Protein AF-A0A8S1IPU3-F1 (afdb_monomer_lite)

Secondary structure (DSSP, 8-state):
--------SHHHHHHHHHHHHHHHHTSHHHHHHHHTSTTHHHHHHHHHHH-TTTHHHHHHHHHTHHHHTT-S---HHHHHHHHHHHHSS--HHHHHHHHHHHHHHHHH-HHHHHHHHHTTHHHHHHHHHHHHTT-GGGGHHHHHHHHHHHHHHHTT-GGGTHHHHHHHHHHHHHHHHHT-HHHHHHHHHHHHHHHHT--HHHHHHHHTSSHHHHHHHHHHHS-HHHHHHHHHHHHHHHHTT----HHHHHHHHHHHHHHHH-TT--HHHHHHHHHHHHTGGGS--

pLDDT: mean 87.38, std 11.4, range [32.22, 97.0]

Radius of gyration: 21.9 Å; chains: 1; bounding box: 44×39×86 Å

Foldseek 3Di:
DDPPPPPDPPLVVLVVVLVVVLVLLVDQVSLLVQLLDACSLLVLLVSLQPDPPSPSSLVSLLNNLVSLLPHPDHDLCLLLSLLVVLLDPGDLSSPLSSLSNLLSQLVSDVRSLLSNLVSPSLVSLLNNLVVQQPPAPRNQSVLLSSLSNLLSNLVNNLVRCLSVQQSLQSQCVSCQVVLPLSSNLSSLSNLLSLLQSLRPSSLVSNLPYCLLVSLVCCLVPHDLSNVLSSLSNVQSNLVSPNDDDLVNLVVLLVSLVCLLPPPPHDPSSNVSSVVSVVVCPSSPD

Structure (mmCIF, N/CA/C/O backbone):
data_AF-A0A8S1IPU3-F1
#
_entry.id   AF-A0A8S1IPU3-F1
#
loop_
_atom_site.group_PDB
_atom_site.id
_atom_site.type_symbol
_atom_site.label_atom_id
_atom_site.label_alt_id
_atom_site.label_comp_id
_atom_site.label_asym_id
_atom_site.label_entity_id
_atom_site.label_seq_id
_atom_site.pdbx_PDB_ins_code
_atom_site.Cartn_x
_atom_site.Cartn_y
_atom_site.Cartn_z
_atom_site.occupancy
_atom_site.B_iso_or_equiv
_atom_site.auth_seq_id
_atom_site.auth_comp_id
_atom_site.auth_asym_id
_atom_site.auth_atom_id
_atom_site.pdbx_PDB_model_num
ATOM 1 N N . MET A 1 1 ? -6.012 7.840 58.415 1.00 36.12 1 MET A N 1
ATOM 2 C CA . MET A 1 1 ? -6.857 8.152 57.243 1.00 36.12 1 MET A CA 1
ATOM 3 C C . MET A 1 1 ? -6.303 7.391 56.050 1.00 36.12 1 MET A C 1
ATOM 5 O O . MET A 1 1 ? -5.358 7.855 55.428 1.00 36.12 1 MET A O 1
ATOM 9 N N . LEU A 1 2 ? -6.825 6.186 55.804 1.00 32.22 2 LEU A N 1
ATOM 10 C CA . LEU A 1 2 ? -6.523 5.411 54.604 1.00 32.22 2 LEU A CA 1
ATOM 11 C C . LEU A 1 2 ? -7.295 6.024 53.432 1.00 32.22 2 LEU A C 1
ATOM 13 O O . LEU A 1 2 ? -8.519 5.928 53.382 1.00 32.22 2 LEU A O 1
ATOM 17 N N . ARG A 1 3 ? -6.579 6.644 52.495 1.00 37.81 3 ARG A N 1
ATOM 18 C CA . ARG A 1 3 ? -7.068 6.842 51.129 1.00 37.81 3 ARG A CA 1
ATOM 19 C C . ARG A 1 3 ? -7.026 5.472 50.449 1.00 37.81 3 ARG A C 1
ATOM 21 O O . ARG A 1 3 ? -6.032 5.112 49.834 1.00 37.81 3 ARG A O 1
ATOM 28 N N . VAL A 1 4 ? -8.083 4.687 50.636 1.00 40.97 4 VAL A N 1
ATOM 29 C CA . VAL A 1 4 ? -8.421 3.601 49.713 1.00 40.97 4 VAL A CA 1
ATOM 30 C C . VAL A 1 4 ? -8.980 4.304 48.484 1.00 40.97 4 VAL A C 1
ATOM 32 O O . VAL A 1 4 ? -10.133 4.728 48.477 1.00 40.97 4 VAL A O 1
ATOM 35 N N . ALA A 1 5 ? -8.108 4.558 47.511 1.00 40.62 5 ALA A N 1
ATOM 36 C CA . ALA A 1 5 ? -8.520 4.976 46.186 1.00 40.62 5 ALA A CA 1
ATOM 37 C C . ALA A 1 5 ? -9.276 3.798 45.566 1.00 40.62 5 ALA A C 1
ATOM 39 O O . ALA A 1 5 ? -8.712 2.744 45.293 1.00 40.62 5 ALA A O 1
ATOM 40 N N . THR A 1 6 ? -10.584 3.963 45.458 1.00 41.00 6 THR A N 1
ATOM 41 C CA . THR A 1 6 ? -11.484 3.133 44.670 1.00 41.00 6 THR A CA 1
ATOM 42 C C . THR A 1 6 ? -11.237 3.404 43.186 1.00 41.00 6 THR A C 1
ATOM 44 O O . THR A 1 6 ? -11.987 4.140 42.558 1.00 41.00 6 THR A O 1
ATOM 47 N N . GLU A 1 7 ? -10.170 2.837 42.648 1.00 47.19 7 GLU A N 1
ATOM 48 C CA . GLU A 1 7 ? -10.050 2.452 41.239 1.00 47.19 7 GLU A CA 1
ATOM 49 C C . GLU A 1 7 ? -10.062 0.914 41.324 1.00 47.19 7 GLU A C 1
ATOM 51 O O . GLU A 1 7 ? -9.248 0.343 42.039 1.00 47.19 7 GLU A O 1
ATOM 56 N N . GLU A 1 8 ? -11.119 0.183 40.958 1.00 52.72 8 GLU A N 1
ATOM 57 C CA . GLU A 1 8 ? -11.169 -0.519 39.665 1.00 52.72 8 GLU A CA 1
ATOM 58 C C . GLU A 1 8 ? -12.414 -1.461 39.541 1.00 52.72 8 GLU A C 1
ATOM 60 O O . GLU A 1 8 ? -12.292 -2.683 39.465 1.00 52.72 8 GLU A O 1
ATOM 65 N N . PRO A 1 9 ? -13.667 -0.976 39.537 1.00 52.94 9 PRO A N 1
ATOM 66 C CA . PRO A 1 9 ? -14.770 -1.753 38.958 1.00 52.94 9 PRO A CA 1
ATOM 67 C C . PRO A 1 9 ? -14.853 -1.572 37.431 1.00 52.94 9 PRO A C 1
ATOM 69 O O . PRO A 1 9 ? -15.319 -2.469 36.728 1.00 52.94 9 PRO A O 1
ATOM 72 N N . GLU A 1 10 ? -14.361 -0.442 36.911 1.00 59.91 10 GLU A N 1
ATOM 73 C CA . GLU A 1 10 ? -14.361 -0.128 35.475 1.00 59.91 10 GLU A CA 1
ATOM 74 C C . GLU A 1 10 ? -13.330 -0.964 34.693 1.00 59.91 10 GLU A C 1
ATOM 76 O O . GLU A 1 10 ? -13.632 -1.392 33.579 1.00 59.91 10 GLU A O 1
ATOM 81 N N . SER A 1 11 ? -12.182 -1.319 35.294 1.00 74.62 11 SER A N 1
ATOM 82 C CA . SER A 1 11 ? -11.142 -2.128 34.627 1.00 74.62 11 SER A CA 1
ATOM 83 C C . SER A 1 11 ? -11.614 -3.555 34.313 1.00 74.62 11 SER A C 1
ATOM 85 O O . SER A 1 11 ? -11.364 -4.067 33.223 1.00 74.62 11 SER A O 1
ATOM 87 N N . VAL A 1 12 ? -12.368 -4.190 35.220 1.00 83.25 12 VAL A N 1
ATOM 88 C CA . VAL A 1 12 ? -12.851 -5.573 35.043 1.00 83.25 12 VAL A CA 1
ATOM 89 C C . VAL A 1 12 ? -13.963 -5.651 33.997 1.00 83.25 12 VAL A C 1
ATOM 91 O O . VAL A 1 12 ? -13.976 -6.566 33.172 1.00 83.25 12 VAL A O 1
ATOM 94 N N . GLN A 1 13 ? -14.899 -4.697 34.008 1.00 84.94 13 GLN A N 1
ATOM 95 C CA . GLN A 1 13 ? -15.970 -4.649 33.009 1.00 84.94 13 GLN A CA 1
ATOM 96 C C . GLN A 1 13 ? -15.417 -4.350 31.615 1.00 84.94 13 GLN A C 1
ATOM 98 O O . GLN A 1 13 ? -15.826 -4.998 30.650 1.00 84.94 13 GLN A O 1
ATOM 103 N N . GLN A 1 14 ? -14.455 -3.428 31.517 1.00 84.56 14 GLN A N 1
ATOM 104 C CA . GLN A 1 14 ? -13.764 -3.133 30.268 1.00 84.56 14 GLN A CA 1
ATOM 105 C C . GLN A 1 14 ? -12.990 -4.352 29.755 1.00 84.56 14 GLN A C 1
ATOM 107 O O . GLN A 1 14 ? -13.190 -4.746 28.610 1.00 84.56 14 GLN A O 1
ATOM 112 N N . ALA A 1 15 ? -12.200 -5.022 30.600 1.00 86.81 15 ALA A N 1
ATOM 113 C CA . ALA A 1 15 ? -11.475 -6.232 30.211 1.00 86.81 15 ALA A CA 1
ATOM 114 C C . ALA A 1 15 ? -12.419 -7.348 29.727 1.00 86.81 15 ALA A C 1
ATOM 116 O O . ALA A 1 15 ? -12.138 -8.037 28.744 1.00 86.81 15 ALA A O 1
ATOM 117 N N . HIS A 1 16 ? -13.581 -7.513 30.369 1.00 89.94 16 HIS A N 1
ATOM 118 C CA . HIS A 1 16 ? -14.590 -8.474 29.925 1.00 89.94 16 HIS A CA 1
ATOM 119 C C . HIS A 1 16 ? -15.224 -8.085 28.579 1.00 89.94 16 HIS A C 1
ATOM 121 O O . HIS A 1 16 ? -15.460 -8.952 27.730 1.00 89.94 16 HIS A O 1
ATOM 127 N N . ALA A 1 17 ? -15.477 -6.792 28.358 1.00 90.31 17 ALA A N 1
ATOM 128 C CA . ALA A 1 17 ? -15.971 -6.278 27.085 1.00 90.31 17 ALA A CA 1
ATOM 129 C C . ALA A 1 17 ? -14.938 -6.461 25.960 1.00 90.31 17 ALA A C 1
ATOM 131 O O . ALA A 1 17 ? -15.298 -6.917 24.876 1.00 90.31 17 ALA A O 1
ATOM 132 N N . GLU A 1 18 ? -13.659 -6.191 26.227 1.00 91.00 18 GLU A N 1
ATOM 133 C CA . GLU A 1 18 ? -12.550 -6.404 25.291 1.00 91.00 18 GLU A CA 1
ATOM 134 C C . GLU A 1 18 ? -12.396 -7.888 24.938 1.00 91.00 18 GLU A C 1
ATOM 136 O O . GLU A 1 18 ? -12.362 -8.235 23.758 1.00 91.00 18 GLU A O 1
ATOM 141 N N . ALA A 1 19 ? -12.421 -8.784 25.930 1.00 92.50 19 ALA A N 1
ATOM 142 C CA . ALA A 1 19 ? -12.380 -10.229 25.700 1.00 92.50 19 ALA A CA 1
ATOM 143 C C . ALA A 1 19 ? -13.580 -10.719 24.871 1.00 92.50 19 ALA A C 1
ATOM 145 O O . ALA A 1 19 ? -13.433 -11.534 23.958 1.00 92.50 19 ALA A O 1
ATOM 146 N N . THR A 1 20 ? -14.774 -10.192 25.152 1.00 94.69 20 THR A N 1
ATOM 147 C CA . THR A 1 20 ? -15.976 -10.488 24.361 1.00 94.69 20 THR A CA 1
ATOM 148 C C . THR A 1 20 ? -15.817 -9.993 22.927 1.00 94.69 20 THR A C 1
ATOM 150 O O . THR A 1 20 ? -16.144 -10.718 21.991 1.00 94.69 20 THR A O 1
ATOM 153 N N . MET A 1 21 ? -15.270 -8.793 22.732 1.00 94.69 21 MET A N 1
ATOM 154 C CA . MET A 1 21 ? -15.035 -8.231 21.406 1.00 94.69 21 MET A CA 1
ATOM 155 C C . MET A 1 21 ? -14.014 -9.046 20.610 1.00 94.69 21 MET A C 1
ATOM 157 O O . MET A 1 21 ? -14.254 -9.338 19.443 1.00 94.69 21 MET A O 1
ATOM 161 N N . VAL A 1 22 ? -12.922 -9.486 21.239 1.00 95.88 22 VAL A N 1
ATOM 162 C CA . VAL A 1 22 ? -11.939 -10.392 20.624 1.00 95.88 22 VAL A CA 1
ATOM 163 C C . VAL A 1 22 ? -12.608 -11.688 20.155 1.00 95.88 22 VAL A C 1
ATOM 165 O O . VAL A 1 22 ? -12.377 -12.123 19.029 1.00 95.88 22 VAL A O 1
ATOM 168 N N . ASN A 1 23 ? -13.494 -12.268 20.970 1.00 95.38 23 ASN A N 1
ATOM 169 C CA . ASN A 1 23 ? -14.252 -13.467 20.596 1.00 95.38 23 ASN A CA 1
ATOM 170 C C . ASN A 1 23 ? -15.257 -13.220 19.461 1.00 95.38 23 ASN A C 1
ATOM 172 O O . ASN A 1 23 ? -15.504 -14.112 18.657 1.00 95.38 23 ASN A O 1
ATOM 176 N N . LEU A 1 24 ? -15.850 -12.028 19.377 1.00 95.44 24 LEU A N 1
ATOM 177 C CA . LEU A 1 24 ? -16.740 -11.671 18.269 1.00 95.44 24 LEU A CA 1
ATOM 178 C C . LEU A 1 24 ? -15.965 -11.425 16.970 1.00 95.44 24 LEU A C 1
ATOM 180 O O . LEU A 1 24 ? -16.451 -11.768 15.896 1.00 95.44 24 LEU A O 1
ATOM 184 N N . LEU A 1 25 ? -14.768 -10.847 17.057 1.00 95.38 25 LEU A N 1
ATOM 185 C CA . LEU A 1 25 ? -13.908 -10.583 15.904 1.00 95.38 25 LEU A CA 1
ATOM 186 C C . LEU A 1 25 ? -13.220 -11.847 15.364 1.00 95.38 25 LEU A C 1
ATOM 188 O O . LEU A 1 25 ? -12.778 -11.841 14.222 1.00 95.38 25 LEU A O 1
ATOM 192 N N . SER A 1 26 ? -13.145 -12.931 16.143 1.00 93.50 26 SER A N 1
ATOM 193 C CA . SER A 1 26 ? -12.547 -14.198 15.696 1.00 93.50 26 SER A CA 1
ATOM 194 C C . SER A 1 26 ? -13.462 -15.045 14.803 1.00 93.50 26 SER A C 1
ATOM 196 O O . SER A 1 26 ? -12.996 -16.002 14.188 1.00 93.50 26 SER A O 1
ATOM 198 N N . ASN A 1 27 ? -14.754 -14.712 14.717 1.00 94.69 27 ASN A N 1
ATOM 199 C CA . ASN A 1 27 ? -15.700 -15.356 13.811 1.00 94.69 27 ASN A CA 1
ATOM 200 C C . ASN A 1 27 ? -16.084 -14.393 12.684 1.00 94.69 27 ASN A C 1
ATOM 202 O O . ASN A 1 27 ? -16.626 -13.321 12.940 1.00 94.69 27 ASN A O 1
ATOM 206 N N . ASP A 1 28 ? -15.863 -14.803 11.434 1.00 92.44 28 ASP A N 1
ATOM 207 C CA . ASP A 1 28 ? -16.046 -13.945 10.259 1.00 92.44 28 ASP A CA 1
ATOM 208 C C . ASP A 1 28 ? -17.449 -13.335 10.152 1.00 92.44 28 ASP A C 1
ATOM 210 O O . ASP A 1 28 ? -17.598 -12.172 9.787 1.00 92.44 28 ASP A O 1
ATOM 214 N N . SER A 1 29 ? -18.500 -14.084 10.496 1.00 92.00 29 SER A N 1
ATOM 215 C CA . SER A 1 29 ? -19.878 -13.592 10.374 1.00 92.00 29 SER A CA 1
ATOM 216 C C . SER A 1 29 ? -20.195 -12.493 11.391 1.00 92.00 29 SER A C 1
ATOM 218 O O . SER A 1 29 ? -20.820 -11.484 11.053 1.00 92.00 29 SER A O 1
ATOM 220 N N . THR A 1 30 ? -19.723 -12.648 12.630 1.00 94.50 30 THR A N 1
ATOM 221 C CA . THR A 1 30 ? -19.889 -11.638 13.679 1.00 94.50 30 THR A CA 1
ATOM 222 C C . THR A 1 30 ? -18.931 -10.474 13.479 1.00 94.50 30 THR A C 1
ATOM 224 O O . THR A 1 30 ? -19.344 -9.328 13.651 1.00 94.50 30 THR A O 1
ATOM 227 N N . ALA A 1 31 ? -17.702 -10.732 13.032 1.00 94.25 31 ALA A N 1
ATOM 228 C CA . ALA A 1 31 ? -16.744 -9.706 12.649 1.00 94.25 31 ALA A CA 1
ATOM 229 C C . ALA A 1 31 ? -17.304 -8.824 11.526 1.00 94.25 31 ALA A C 1
ATOM 231 O O . ALA A 1 31 ? -17.280 -7.602 11.651 1.00 94.25 31 ALA A O 1
ATOM 232 N N . ALA A 1 32 ? -17.909 -9.420 10.490 1.00 91.50 32 ALA A N 1
ATOM 233 C CA . ALA A 1 32 ? -18.600 -8.685 9.430 1.00 91.50 32 ALA A CA 1
ATOM 234 C C . ALA A 1 32 ? -19.677 -7.774 10.015 1.00 91.50 32 ALA A C 1
ATOM 236 O O . ALA A 1 32 ? -19.681 -6.571 9.764 1.00 91.50 32 ALA A O 1
ATOM 237 N N . ALA A 1 33 ? -20.571 -8.342 10.826 1.00 91.44 33 ALA A N 1
ATOM 238 C CA . ALA A 1 33 ? -21.696 -7.615 11.397 1.00 91.44 33 ALA A CA 1
ATOM 239 C C . ALA A 1 33 ? -21.250 -6.453 12.298 1.00 91.44 33 ALA A C 1
ATOM 241 O O . ALA A 1 33 ? -21.889 -5.402 12.301 1.00 91.44 33 ALA A O 1
ATOM 242 N N . VAL A 1 34 ? -20.160 -6.623 13.053 1.00 93.50 34 VAL A N 1
ATOM 243 C CA . VAL A 1 34 ? -19.585 -5.575 13.906 1.00 93.50 34 VAL A CA 1
ATOM 244 C C . VAL A 1 34 ? -18.904 -4.507 13.059 1.00 93.50 34 VAL A C 1
ATOM 246 O O . VAL A 1 34 ? -19.239 -3.328 13.184 1.00 93.50 34 VAL A O 1
ATOM 249 N N . LEU A 1 35 ? -17.974 -4.906 12.190 1.00 92.81 35 LEU A N 1
ATOM 250 C CA . LEU A 1 35 ? -17.128 -3.983 11.441 1.00 92.81 35 LEU A CA 1
ATOM 251 C C . LEU A 1 35 ? -17.918 -3.199 10.394 1.00 92.81 35 LEU A C 1
ATOM 253 O O . LEU A 1 35 ? -17.571 -2.055 10.144 1.00 92.81 35 LEU A O 1
ATOM 257 N N . GLN A 1 36 ? -19.006 -3.747 9.837 1.00 90.00 36 GLN A N 1
ATOM 258 C CA . GLN A 1 36 ? -19.919 -3.051 8.912 1.00 90.00 36 GLN A CA 1
ATOM 259 C C . GLN A 1 36 ? -20.698 -1.887 9.540 1.00 90.00 36 GLN A C 1
ATOM 261 O O . GLN A 1 36 ? -21.322 -1.111 8.814 1.00 90.00 36 GLN A O 1
ATOM 266 N N . ARG A 1 37 ? -20.690 -1.737 10.870 1.00 91.56 37 ARG A N 1
ATOM 267 C CA . ARG A 1 37 ? -21.371 -0.613 11.521 1.00 91.56 37 ARG A CA 1
ATOM 268 C C . ARG A 1 37 ? -20.527 0.662 11.375 1.00 91.56 37 ARG A C 1
ATOM 270 O O . ARG A 1 37 ? -19.359 0.639 11.764 1.00 91.56 37 ARG A O 1
ATOM 277 N N . PRO A 1 38 ? -21.111 1.791 10.932 1.00 91.62 38 PRO A N 1
ATOM 278 C CA . PRO A 1 38 ? -20.395 3.065 10.844 1.00 91.62 38 PRO A CA 1
ATOM 279 C C . PRO A 1 38 ? -19.718 3.441 12.169 1.00 91.62 38 PRO A C 1
ATOM 281 O O . PRO A 1 38 ? -20.331 3.337 13.241 1.00 91.62 38 PRO A O 1
ATOM 284 N N . GLY A 1 39 ? -18.450 3.836 12.115 1.00 92.88 39 GLY A N 1
ATOM 285 C CA . GLY A 1 39 ? -17.616 4.184 13.265 1.00 92.88 39 GLY A CA 1
ATOM 286 C C . GLY A 1 39 ? -17.123 3.000 14.101 1.00 92.88 39 GLY A C 1
ATOM 287 O O . GLY A 1 39 ? -16.505 3.221 15.142 1.00 92.88 39 GLY A O 1
ATOM 288 N N . ALA A 1 40 ? -17.414 1.744 13.734 1.00 93.81 40 ALA A N 1
ATOM 289 C CA . ALA A 1 40 ? -16.991 0.585 14.526 1.00 93.81 40 ALA A CA 1
ATOM 290 C C . ALA A 1 40 ? -15.468 0.468 14.610 1.00 93.81 40 ALA A C 1
ATOM 292 O O . ALA A 1 40 ? -14.939 0.371 15.714 1.00 93.81 40 ALA A O 1
ATOM 293 N N . VAL A 1 41 ? -14.772 0.545 13.471 1.00 94.50 41 VAL A N 1
ATOM 294 C CA . VAL A 1 41 ? -13.303 0.465 13.412 1.00 94.50 41 VAL A CA 1
ATOM 295 C C . VAL A 1 41 ? -12.674 1.548 14.286 1.00 94.50 41 VAL A C 1
ATOM 297 O O . VAL A 1 41 ? -11.849 1.241 15.141 1.00 94.50 41 VAL A O 1
ATOM 300 N N . MET A 1 42 ? -13.137 2.794 14.157 1.00 95.50 42 MET A N 1
ATOM 301 C CA . MET A 1 42 ? -12.633 3.917 14.950 1.00 95.50 42 MET A CA 1
ATOM 302 C C . MET A 1 42 ? -12.846 3.737 16.453 1.00 95.50 42 MET A C 1
ATOM 304 O O . MET A 1 42 ? -11.927 3.960 17.238 1.00 95.50 42 MET A O 1
ATOM 308 N N . ARG A 1 43 ? -14.030 3.277 16.876 1.00 95.44 43 ARG A N 1
ATOM 309 C CA . ARG A 1 43 ? -14.291 2.997 18.297 1.00 95.44 43 ARG A CA 1
ATOM 310 C C . ARG A 1 43 ? -13.407 1.873 18.836 1.00 95.44 43 ARG A C 1
ATOM 312 O O . ARG A 1 43 ? -12.945 1.967 19.969 1.00 95.44 43 ARG A O 1
ATOM 319 N N . LEU A 1 44 ? -13.152 0.836 18.038 1.00 95.94 44 LEU A N 1
ATOM 320 C CA . LEU A 1 44 ? -12.284 -0.278 18.427 1.00 95.94 44 LEU A CA 1
ATOM 321 C C . LEU A 1 44 ? -10.812 0.143 18.506 1.00 95.94 44 LEU A C 1
ATOM 323 O O . LEU A 1 44 ? -10.132 -0.238 19.453 1.00 95.94 44 LEU A O 1
ATOM 327 N N . LEU A 1 45 ? -10.341 0.972 17.571 1.00 95.94 45 LEU A N 1
ATOM 328 C CA . LEU A 1 45 ? -9.001 1.563 17.621 1.00 95.94 45 LEU A CA 1
ATOM 329 C C . LEU A 1 45 ? -8.824 2.469 18.840 1.00 95.94 45 LEU A C 1
ATOM 331 O O . LEU A 1 45 ? -7.804 2.383 19.515 1.00 95.94 45 LEU A O 1
ATOM 335 N N . HIS A 1 46 ? -9.823 3.293 19.163 1.00 95.12 46 HIS A N 1
ATOM 336 C CA . HIS A 1 46 ? -9.784 4.128 20.362 1.00 95.12 46 HIS A CA 1
ATOM 337 C C . HIS A 1 46 ? -9.758 3.283 21.642 1.00 95.12 46 HIS A C 1
ATOM 339 O O . HIS A 1 46 ? -8.931 3.525 22.514 1.00 95.12 46 HIS A O 1
ATOM 345 N N . CYS A 1 47 ? -10.590 2.238 21.716 1.00 93.69 47 CYS A N 1
ATOM 346 C CA . CYS A 1 47 ? -10.576 1.285 22.826 1.00 93.69 47 CYS A CA 1
ATOM 347 C C . CYS A 1 47 ? -9.198 0.620 22.979 1.00 93.69 47 CYS A C 1
ATOM 349 O O . CYS A 1 47 ? -8.666 0.548 24.085 1.00 93.69 47 CYS A O 1
ATOM 351 N N . ALA A 1 48 ? -8.591 0.192 21.867 1.00 94.38 48 ALA A N 1
ATOM 352 C CA . ALA A 1 48 ? -7.247 -0.376 21.856 1.00 94.38 48 ALA A CA 1
ATOM 353 C C . ALA A 1 48 ? -6.176 0.645 22.282 1.00 94.38 48 ALA A C 1
ATOM 355 O O . ALA A 1 48 ? -5.227 0.278 22.962 1.00 94.38 48 ALA A O 1
ATOM 356 N N . ALA A 1 49 ? -6.331 1.925 21.933 1.00 93.88 49 ALA A N 1
ATOM 357 C CA . ALA A 1 49 ? -5.410 2.987 22.337 1.00 93.88 49 ALA A CA 1
ATOM 358 C C . ALA A 1 49 ? -5.471 3.307 23.840 1.00 93.88 49 ALA A C 1
ATOM 360 O O . ALA A 1 49 ? -4.483 3.773 24.403 1.00 93.88 49 ALA A O 1
ATOM 361 N N . THR A 1 50 ? -6.615 3.069 24.486 1.00 91.56 50 THR A N 1
ATOM 362 C CA . THR A 1 50 ? -6.812 3.305 25.925 1.00 91.56 50 THR A CA 1
ATOM 363 C C . THR A 1 50 ? -6.591 2.067 26.796 1.00 91.56 50 THR A C 1
ATOM 365 O O . THR A 1 50 ? -6.485 2.198 28.012 1.00 91.56 50 THR A O 1
ATOM 368 N N . SER A 1 51 ? -6.551 0.870 26.203 1.00 89.50 51 SER A N 1
ATOM 369 C CA . SER A 1 51 ? -6.380 -0.391 26.934 1.00 89.50 51 SER A CA 1
ATOM 370 C C . SER A 1 51 ? -4.913 -0.651 27.278 1.00 89.50 51 SER A C 1
ATOM 372 O O . SER A 1 51 ? -4.021 -0.456 26.451 1.00 89.50 51 SER A O 1
ATOM 374 N N . SER A 1 52 ? -4.661 -1.136 28.496 1.00 84.62 52 SER A N 1
ATOM 375 C CA . SER A 1 52 ? -3.328 -1.555 28.944 1.00 84.62 52 SER A CA 1
ATOM 376 C C . SER A 1 52 ? -2.885 -2.901 28.352 1.00 84.62 52 SER A C 1
ATOM 378 O O . SER A 1 52 ? -1.684 -3.166 28.314 1.00 84.62 52 SER A O 1
ATOM 380 N N . ASP A 1 53 ? -3.819 -3.722 27.851 1.00 87.19 53 ASP A N 1
ATOM 381 C CA . ASP A 1 53 ? -3.563 -5.008 27.181 1.00 87.19 53 ASP A CA 1
ATOM 382 C C . ASP A 1 53 ? -4.295 -5.089 25.829 1.00 87.19 53 ASP A C 1
ATOM 384 O O . ASP A 1 53 ? -5.148 -5.937 25.560 1.00 87.19 53 ASP A O 1
ATOM 388 N N . CYS A 1 54 ? -3.954 -4.170 24.928 1.00 90.69 54 CYS A N 1
ATOM 389 C CA . CYS A 1 54 ? -4.601 -4.063 23.623 1.00 90.69 54 CYS A CA 1
ATOM 390 C C . CYS A 1 54 ? -4.129 -5.104 22.589 1.00 90.69 54 CYS A C 1
ATOM 392 O O . CYS A 1 54 ? -4.668 -5.167 21.482 1.00 90.69 54 CYS A O 1
ATOM 394 N N . GLN A 1 55 ? -3.149 -5.953 22.920 1.00 94.69 55 GLN A N 1
ATOM 395 C CA . GLN A 1 55 ? -2.494 -6.852 21.961 1.00 94.69 55 GLN A CA 1
ATOM 396 C C . GLN A 1 55 ? -3.425 -7.938 21.414 1.00 94.69 55 GLN A C 1
ATOM 398 O O . GLN A 1 55 ? -3.299 -8.349 20.256 1.00 94.69 55 GLN A O 1
ATOM 403 N N . ALA A 1 56 ? -4.355 -8.435 22.231 1.00 94.12 56 ALA A N 1
ATOM 404 C CA . ALA A 1 56 ? -5.367 -9.384 21.772 1.00 94.12 56 ALA A CA 1
ATOM 405 C C . ALA A 1 56 ? -6.354 -8.717 20.800 1.00 94.12 56 ALA A C 1
ATOM 407 O O . ALA A 1 56 ? -6.678 -9.291 19.760 1.00 94.12 56 ALA A O 1
ATOM 408 N N . LEU A 1 57 ? -6.769 -7.483 21.101 1.00 95.12 57 LEU A N 1
ATOM 409 C CA . LEU A 1 57 ? -7.692 -6.714 20.270 1.00 95.12 57 LEU A CA 1
ATOM 410 C C . LEU A 1 57 ? -7.059 -6.302 18.935 1.00 95.12 57 LEU A C 1
ATOM 412 O O . LEU A 1 57 ? -7.687 -6.476 17.895 1.00 95.12 57 LEU A O 1
ATOM 416 N N . ILE A 1 58 ? -5.803 -5.846 18.936 1.00 95.88 58 ILE A N 1
ATOM 417 C CA . ILE A 1 58 ? -5.038 -5.532 17.716 1.00 95.88 58 ILE A CA 1
ATOM 418 C C . ILE A 1 58 ? -4.961 -6.756 16.795 1.00 95.88 58 ILE A C 1
ATOM 420 O O . ILE A 1 58 ? -5.286 -6.665 15.611 1.00 95.88 58 ILE A O 1
ATOM 424 N N . ARG A 1 59 ? -4.591 -7.924 17.336 1.00 95.94 59 ARG A N 1
ATOM 425 C CA . ARG A 1 59 ? -4.530 -9.172 16.558 1.00 95.94 59 ARG A CA 1
ATOM 426 C C . ARG A 1 59 ? -5.895 -9.577 16.009 1.00 95.94 59 ARG A C 1
ATOM 428 O O . ARG A 1 59 ? -5.980 -9.995 14.855 1.00 95.94 59 ARG A O 1
ATOM 435 N N . ALA A 1 60 ? -6.954 -9.430 16.801 1.00 95.69 60 ALA A N 1
ATOM 436 C CA . ALA A 1 60 ? -8.313 -9.722 16.359 1.00 95.69 60 ALA A CA 1
ATOM 437 C C . ALA A 1 60 ? -8.765 -8.780 15.228 1.00 95.69 60 ALA A C 1
ATOM 439 O O . ALA A 1 60 ? -9.318 -9.241 14.233 1.00 95.69 60 ALA A O 1
ATOM 440 N N . LEU A 1 61 ? -8.458 -7.481 15.328 1.00 95.75 61 LEU A N 1
ATOM 441 C CA . LEU A 1 61 ? -8.753 -6.486 14.291 1.00 95.75 61 LEU A CA 1
ATOM 442 C C . LEU A 1 61 ? -8.031 -6.773 12.972 1.00 95.75 61 LEU A C 1
ATOM 444 O O . LEU A 1 61 ? -8.647 -6.632 11.916 1.00 95.75 61 LEU A O 1
ATOM 448 N N . LEU A 1 62 ? -6.759 -7.179 13.027 1.00 95.25 62 LEU A N 1
ATOM 449 C CA . LEU A 1 62 ? -5.986 -7.569 11.841 1.00 95.25 62 LEU A CA 1
ATOM 450 C C . LEU A 1 62 ? -6.500 -8.879 11.232 1.00 95.25 62 LEU A C 1
ATOM 452 O O . LEU A 1 62 ? -6.602 -8.991 10.015 1.00 95.25 62 LEU A O 1
ATOM 456 N N . THR A 1 63 ? -6.881 -9.851 12.064 1.00 94.38 63 THR A N 1
ATOM 457 C CA . THR A 1 63 ? -7.451 -11.128 11.594 1.00 94.38 63 THR A CA 1
ATOM 458 C C . THR A 1 63 ? -8.788 -10.914 10.883 1.00 94.38 63 THR A C 1
ATOM 460 O O . THR A 1 63 ? -9.055 -11.544 9.865 1.00 94.38 63 THR A O 1
ATOM 463 N N . ALA A 1 64 ? -9.607 -9.982 11.375 1.00 93.25 64 ALA A N 1
ATOM 464 C CA . ALA A 1 64 ? -10.908 -9.647 10.801 1.00 93.25 64 ALA A CA 1
ATOM 465 C C . ALA A 1 64 ? -10.840 -8.742 9.549 1.00 93.25 64 ALA A C 1
ATOM 467 O O . ALA A 1 64 ? -11.870 -8.465 8.925 1.00 93.25 64 ALA A O 1
ATOM 468 N N . LEU A 1 65 ? -9.645 -8.285 9.153 1.00 90.88 65 LEU A N 1
ATOM 469 C CA . LEU A 1 65 ? -9.442 -7.361 8.035 1.00 90.88 65 LEU A CA 1
ATOM 470 C C . LEU A 1 65 ? -10.036 -7.853 6.697 1.00 90.88 65 LEU A C 1
ATOM 472 O O . LEU A 1 65 ? -10.706 -7.054 6.036 1.00 90.88 65 LEU A O 1
ATOM 476 N N . PRO A 1 66 ? -9.894 -9.132 6.280 1.00 86.12 66 PRO A N 1
ATOM 477 C CA . PRO A 1 66 ? -10.481 -9.620 5.026 1.00 86.12 66 PRO A CA 1
ATOM 478 C C . PRO A 1 66 ? -12.001 -9.439 4.971 1.00 86.12 66 PRO A C 1
ATOM 480 O O . PRO A 1 66 ? -12.573 -9.173 3.919 1.00 86.12 66 PRO A O 1
ATOM 483 N N . VAL A 1 67 ? -12.666 -9.518 6.122 1.00 84.25 67 VAL A N 1
ATOM 484 C CA . VAL A 1 67 ? -14.117 -9.370 6.218 1.00 84.25 67 VAL A CA 1
ATOM 485 C C . VAL A 1 67 ? -14.536 -7.901 6.097 1.00 84.25 67 VAL A C 1
ATOM 487 O O . VAL A 1 67 ? -15.572 -7.596 5.496 1.00 84.25 67 VAL A O 1
ATOM 490 N N . ALA A 1 68 ? -13.709 -6.971 6.583 1.00 73.06 68 ALA A N 1
ATOM 491 C CA . ALA A 1 68 ? -13.923 -5.532 6.430 1.00 73.06 68 ALA A CA 1
ATOM 492 C C . ALA A 1 68 ? -13.899 -5.070 4.960 1.00 73.06 68 ALA A C 1
ATOM 494 O O . ALA A 1 68 ? -14.588 -4.107 4.617 1.00 73.06 68 ALA A O 1
ATOM 495 N N . HIS A 1 69 ? -13.187 -5.788 4.080 1.00 71.25 69 HIS A N 1
ATOM 496 C CA . HIS A 1 69 ? -13.145 -5.510 2.636 1.00 71.25 69 HIS A CA 1
ATOM 497 C C . HIS A 1 69 ? -14.512 -5.659 1.950 1.00 71.25 69 HIS A C 1
ATOM 499 O O . HIS A 1 69 ? -14.727 -5.104 0.877 1.00 71.25 69 HIS A O 1
ATOM 505 N N . SER A 1 70 ? -15.455 -6.397 2.549 1.00 69.50 70 SER A N 1
ATOM 506 C CA . SER A 1 70 ? -16.787 -6.628 1.969 1.00 69.50 70 SER A CA 1
ATOM 507 C C . SER A 1 70 ? -17.734 -5.421 2.064 1.00 69.50 70 SER A C 1
ATOM 509 O O . SER A 1 70 ? -18.858 -5.467 1.551 1.00 69.50 70 SER A O 1
ATOM 511 N N . GLN A 1 71 ? -17.315 -4.331 2.717 1.00 65.38 71 GLN A N 1
ATOM 512 C CA . GLN A 1 71 ? -18.129 -3.127 2.840 1.00 65.38 71 GLN A CA 1
ATOM 513 C C . GLN A 1 71 ? -18.340 -2.437 1.487 1.00 65.38 71 GLN A C 1
ATOM 515 O O . GLN A 1 71 ? -17.416 -1.902 0.878 1.00 65.38 71 GLN A O 1
ATOM 520 N N . LYS A 1 72 ? -19.605 -2.369 1.049 1.00 69.19 72 LYS A N 1
ATOM 521 C CA . LYS A 1 72 ? -19.992 -1.745 -0.229 1.00 69.19 72 LYS A CA 1
ATOM 522 C C . LYS A 1 72 ? -19.656 -0.252 -0.326 1.00 69.19 72 LYS A C 1
ATOM 524 O O . LYS A 1 72 ? -19.443 0.232 -1.433 1.00 69.19 72 LYS A O 1
ATOM 529 N N . ALA A 1 73 ? -19.664 0.476 0.790 1.00 78.88 73 ALA A N 1
ATOM 530 C CA . ALA A 1 73 ? -19.297 1.888 0.827 1.00 78.88 73 ALA A CA 1
ATOM 531 C C . ALA A 1 73 ? -18.933 2.313 2.254 1.00 78.88 73 ALA A C 1
ATOM 533 O O . ALA A 1 73 ? -19.784 2.264 3.141 1.00 78.88 73 ALA A O 1
ATOM 534 N N . VAL A 1 74 ? -17.697 2.769 2.446 1.00 88.88 74 VAL A N 1
ATOM 535 C CA . VAL A 1 74 ? -17.245 3.381 3.707 1.00 88.88 74 VAL A CA 1
ATOM 536 C C . VAL A 1 74 ? -17.781 4.809 3.823 1.00 88.88 74 VAL A C 1
ATOM 538 O O . VAL A 1 74 ? -18.000 5.483 2.802 1.00 88.88 74 VAL A O 1
ATOM 541 N N . THR A 1 75 ? -18.041 5.272 5.046 1.00 92.12 75 THR A N 1
ATOM 542 C CA . THR A 1 75 ? -18.521 6.643 5.278 1.00 92.12 75 THR A CA 1
ATOM 543 C C . THR A 1 75 ? -17.368 7.650 5.221 1.00 92.12 75 THR A C 1
ATOM 545 O O . THR A 1 75 ? -16.206 7.271 5.361 1.00 92.12 75 THR A O 1
ATOM 548 N N . ALA A 1 76 ? -17.675 8.928 4.970 1.00 93.38 76 ALA A N 1
ATOM 549 C CA . ALA A 1 76 ? -16.662 9.988 4.988 1.00 93.38 76 ALA A CA 1
ATOM 550 C C . ALA A 1 76 ? -16.053 10.135 6.391 1.00 93.38 76 ALA A C 1
ATOM 552 O O . ALA A 1 76 ? -14.835 10.129 6.516 1.00 93.38 76 ALA A O 1
ATOM 553 N N . ASP A 1 77 ? -16.895 10.122 7.427 1.00 94.75 77 ASP A N 1
ATOM 554 C CA . ASP A 1 77 ? -16.482 10.189 8.832 1.00 94.75 77 ASP A CA 1
ATOM 555 C C . ASP A 1 77 ? -15.525 9.046 9.222 1.00 94.75 77 ASP A C 1
ATOM 557 O O . ASP A 1 77 ? -14.565 9.265 9.956 1.00 94.75 77 ASP A O 1
ATOM 561 N N . ASP A 1 78 ? -15.747 7.824 8.715 1.00 94.38 78 ASP A N 1
ATOM 562 C CA . ASP A 1 78 ? -14.839 6.692 8.955 1.00 94.38 78 ASP A CA 1
ATOM 563 C C . ASP A 1 78 ? -13.459 6.924 8.322 1.00 94.38 78 ASP A C 1
ATOM 565 O O . ASP A 1 78 ? -12.432 6.612 8.927 1.00 94.38 78 ASP A O 1
ATOM 569 N N . ILE A 1 79 ? -13.431 7.468 7.101 1.00 95.81 79 ILE A N 1
ATOM 570 C CA . ILE A 1 79 ? -12.189 7.795 6.394 1.00 95.81 79 ILE A CA 1
ATOM 571 C C . ILE A 1 79 ? -11.452 8.912 7.134 1.00 95.81 79 ILE A C 1
ATOM 573 O O . ILE A 1 79 ? -10.274 8.760 7.440 1.00 95.81 79 ILE A O 1
ATOM 577 N N . GLU A 1 80 ? -12.133 10.020 7.422 1.00 96.12 80 GLU A N 1
ATOM 578 C CA . GLU A 1 80 ? -11.558 11.180 8.106 1.00 96.12 80 GLU A CA 1
ATOM 579 C C . GLU A 1 80 ? -11.019 10.784 9.481 1.00 96.12 80 GLU A C 1
ATOM 581 O O . GLU A 1 80 ? -9.862 11.069 9.785 1.00 96.12 80 GLU A O 1
ATOM 586 N N . GLY A 1 81 ? -11.786 10.003 10.247 1.00 96.56 81 GLY A N 1
ATOM 587 C CA . GLY A 1 81 ? -11.350 9.473 11.534 1.00 96.56 81 GLY A CA 1
ATOM 588 C C . GLY A 1 81 ? -10.072 8.636 11.435 1.00 96.56 81 GLY A C 1
ATOM 589 O O . GLY A 1 81 ? -9.166 8.818 12.248 1.00 96.56 81 GLY A O 1
ATOM 590 N N . LEU A 1 82 ? -9.944 7.754 10.434 1.00 96.69 82 LEU A N 1
ATOM 591 C CA . LEU A 1 82 ? -8.710 6.981 10.237 1.00 96.69 82 LEU A CA 1
ATOM 592 C C . LEU A 1 82 ? -7.535 7.865 9.802 1.00 96.69 82 LEU A C 1
ATOM 594 O O . LEU A 1 8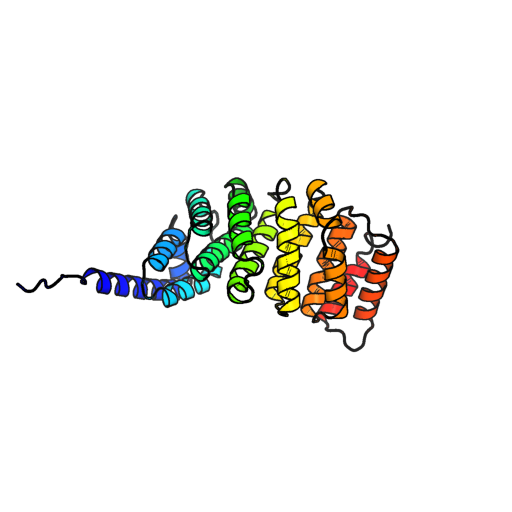2 ? -6.414 7.655 10.263 1.00 96.69 82 LEU A O 1
ATOM 598 N N . LEU A 1 83 ? -7.768 8.853 8.936 1.00 96.50 83 LEU A N 1
ATOM 599 C CA . LEU A 1 83 ? -6.729 9.784 8.490 1.00 96.50 83 LEU A CA 1
ATOM 600 C C . LEU A 1 83 ? -6.216 10.666 9.638 1.00 96.50 83 LEU A C 1
ATOM 602 O O . LEU A 1 83 ? -5.013 10.918 9.715 1.00 96.50 83 LEU A O 1
ATOM 606 N N . GLU A 1 84 ? -7.097 11.105 10.536 1.00 96.44 84 GLU A N 1
ATOM 607 C CA . GLU A 1 84 ? -6.732 11.809 11.769 1.00 96.44 84 GLU A CA 1
ATOM 608 C C . GLU A 1 84 ? -5.989 10.882 12.738 1.00 96.44 84 GLU A C 1
ATOM 610 O O . GLU A 1 84 ? -4.941 11.248 13.274 1.00 96.44 84 GLU A O 1
ATOM 615 N N . PHE A 1 85 ? -6.468 9.646 12.908 1.00 96.50 85 PHE A N 1
ATOM 616 C CA . PHE A 1 85 ? -5.822 8.645 13.758 1.00 96.50 85 PHE A CA 1
ATOM 617 C C . PHE A 1 85 ? -4.388 8.359 13.304 1.00 96.50 85 PHE A C 1
ATOM 619 O O . PHE A 1 85 ? -3.479 8.275 14.128 1.00 96.50 85 PHE A O 1
ATOM 626 N N . LEU A 1 86 ? -4.149 8.272 11.995 1.00 95.94 86 LEU A N 1
ATOM 627 C CA . LEU A 1 86 ? -2.814 8.084 11.424 1.00 95.94 86 LEU A CA 1
ATOM 628 C C . LEU A 1 86 ? -1.856 9.252 11.717 1.00 95.94 86 LEU A C 1
ATOM 630 O O . LEU A 1 86 ? -0.652 9.032 11.853 1.00 95.94 86 LEU A O 1
ATOM 634 N N . GLN A 1 87 ? -2.377 10.473 11.853 1.00 95.06 87 GLN A N 1
ATOM 635 C CA . GLN A 1 87 ? -1.595 11.677 12.172 1.00 95.06 87 GLN A CA 1
ATOM 636 C C . GLN A 1 87 ? -1.364 11.886 13.675 1.00 95.06 87 GLN A C 1
ATOM 638 O O . GLN A 1 87 ? -0.570 12.738 14.064 1.00 95.06 87 GLN A O 1
ATOM 643 N N . SER A 1 88 ? -2.056 11.133 14.526 1.00 95.19 88 SER A N 1
ATOM 644 C CA . SER A 1 88 ? -1.931 11.238 15.981 1.00 95.19 88 SER A CA 1
ATOM 645 C C . SER A 1 88 ? -0.603 10.669 16.514 1.00 95.19 88 SER A C 1
ATOM 647 O O . SER A 1 88 ? 0.172 10.045 15.790 1.00 95.19 88 SER A O 1
ATOM 649 N N . GLU A 1 89 ? -0.362 10.811 17.818 1.00 93.50 89 GLU A N 1
ATOM 650 C CA . GLU A 1 89 ? 0.808 10.256 18.524 1.00 93.50 89 GLU A CA 1
ATOM 651 C C . GLU A 1 89 ? 0.597 8.801 19.009 1.00 93.50 89 GLU A C 1
ATOM 653 O O . GLU A 1 89 ? 1.219 8.354 19.972 1.00 93.50 89 GLU A O 1
ATOM 658 N N . HIS A 1 90 ? -0.302 8.039 18.373 1.00 94.62 90 HIS A N 1
ATOM 659 C CA . HIS A 1 90 ? -0.494 6.618 18.689 1.00 94.62 90 HIS A CA 1
ATOM 660 C C . HIS A 1 90 ? 0.701 5.745 18.268 1.00 94.62 90 HIS A C 1
ATOM 662 O O . HIS A 1 90 ? 1.514 6.127 17.419 1.00 94.62 90 HIS A O 1
ATOM 668 N N . THR A 1 91 ? 0.790 4.545 18.856 1.00 93.38 91 THR A N 1
ATOM 669 C CA . THR A 1 91 ? 1.876 3.594 18.582 1.00 93.38 91 THR A CA 1
ATOM 670 C C . THR A 1 91 ? 1.885 3.138 17.123 1.00 93.38 91 THR A C 1
ATOM 672 O O . THR A 1 91 ? 0.865 3.177 16.424 1.00 93.38 91 THR A O 1
ATOM 675 N N . MET A 1 92 ? 3.046 2.667 16.660 1.00 92.81 92 MET A N 1
ATOM 676 C CA . MET A 1 92 ? 3.194 2.161 15.295 1.00 92.81 92 MET A CA 1
ATOM 677 C C . MET A 1 92 ? 2.289 0.953 15.028 1.00 92.81 92 MET A C 1
ATOM 679 O O . MET A 1 92 ? 1.773 0.840 13.919 1.00 92.81 92 MET A O 1
ATOM 683 N N . GLU A 1 93 ? 2.021 0.092 16.022 1.00 93.94 93 GLU A N 1
ATOM 684 C CA . GLU A 1 93 ? 1.105 -1.040 15.834 1.00 93.94 93 GLU A 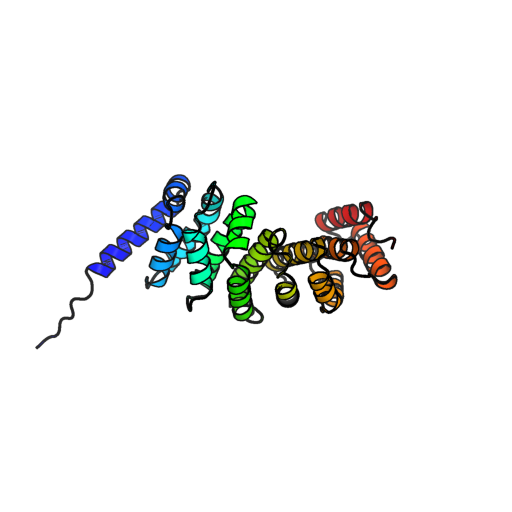CA 1
ATOM 685 C C . GLU A 1 93 ? -0.330 -0.576 15.573 1.00 93.94 93 GLU A C 1
ATOM 687 O O . GLU A 1 93 ? -0.982 -1.081 14.662 1.00 93.94 93 GLU A O 1
ATOM 692 N N . LEU A 1 94 ? -0.823 0.409 16.328 1.00 95.62 94 LEU A N 1
ATOM 693 C CA . LEU A 1 94 ? -2.171 0.947 16.134 1.00 95.62 94 LEU A CA 1
ATOM 694 C C . LEU A 1 94 ? -2.297 1.687 14.800 1.00 95.62 94 LEU A C 1
ATOM 696 O O . LEU A 1 94 ? -3.295 1.520 14.096 1.00 95.62 94 LEU A O 1
ATOM 700 N N . LYS A 1 95 ? -1.270 2.454 14.415 1.00 96.12 95 LYS A N 1
ATOM 701 C CA . LYS A 1 95 ? -1.205 3.083 13.088 1.00 96.12 95 LYS A CA 1
ATOM 702 C C . LYS A 1 95 ? -1.177 2.045 11.971 1.00 96.12 95 LYS A C 1
ATOM 704 O O . LYS A 1 95 ? -1.840 2.244 10.961 1.00 96.12 95 LYS A O 1
ATOM 709 N N . HIS A 1 96 ? -0.478 0.928 12.161 1.00 95.81 96 HIS A N 1
ATOM 710 C CA . HIS A 1 96 ? -0.489 -0.192 11.222 1.00 95.81 96 HIS A CA 1
ATOM 711 C C . HIS A 1 96 ? -1.893 -0.786 11.060 1.00 95.81 96 HIS A C 1
ATOM 713 O O . HIS A 1 96 ? -2.321 -0.983 9.925 1.00 95.81 96 HIS A O 1
ATOM 719 N N . VAL A 1 97 ? -2.651 -0.993 12.145 1.00 96.69 97 VAL A N 1
ATOM 720 C CA . VAL A 1 97 ? -4.053 -1.438 12.032 1.00 96.69 97 VAL A CA 1
ATOM 721 C C . VAL A 1 97 ? -4.880 -0.415 11.251 1.00 96.69 97 VAL A C 1
ATOM 723 O O . VAL A 1 97 ? -5.550 -0.783 10.291 1.00 96.69 97 VAL A O 1
ATOM 726 N N . ALA A 1 98 ? -4.808 0.870 11.609 1.00 97.00 98 ALA A N 1
ATOM 727 C CA . ALA A 1 98 ? -5.549 1.924 10.916 1.00 97.00 98 ALA A CA 1
ATOM 728 C C . ALA A 1 98 ? -5.212 1.988 9.412 1.00 97.00 98 ALA A C 1
ATOM 730 O O . ALA A 1 98 ? -6.116 2.022 8.574 1.00 97.00 98 ALA A O 1
ATOM 731 N N . ALA A 1 99 ? -3.922 1.933 9.067 1.00 97.00 99 ALA A N 1
ATOM 732 C CA . ALA A 1 99 ? -3.450 1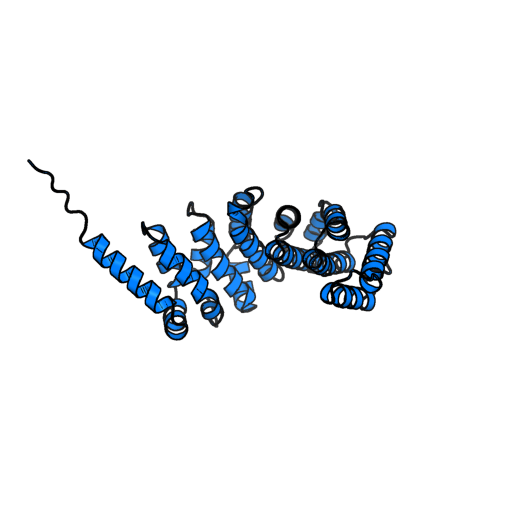.907 7.687 1.00 97.00 99 ALA A CA 1
ATOM 733 C C . ALA A 1 99 ? -3.918 0.647 6.949 1.00 97.00 99 ALA A C 1
ATOM 735 O O . ALA A 1 99 ? -4.361 0.756 5.811 1.00 97.00 99 ALA A O 1
ATOM 736 N N . SER A 1 100 ? -3.921 -0.515 7.610 1.00 96.06 100 SER A N 1
ATOM 737 C CA . SER A 1 100 ? -4.409 -1.772 7.032 1.00 96.06 100 SER A CA 1
ATOM 738 C C . SER A 1 100 ? -5.871 -1.671 6.604 1.00 96.06 100 SER A C 1
ATOM 740 O O . SER A 1 100 ? -6.224 -2.085 5.501 1.00 96.06 100 SER A O 1
ATOM 742 N N . TYR A 1 101 ? -6.737 -1.091 7.446 1.00 95.56 101 TYR A N 1
ATOM 743 C CA . TYR A 1 101 ? -8.146 -0.867 7.097 1.00 95.56 101 TYR A CA 1
ATOM 744 C C . TYR A 1 101 ? -8.289 0.113 5.933 1.00 95.56 101 TYR A C 1
ATOM 746 O O . TYR A 1 101 ? -9.057 -0.146 5.007 1.00 95.56 101 TYR A O 1
ATOM 754 N N . LEU A 1 102 ? -7.516 1.200 5.932 1.00 95.56 102 LEU A N 1
ATOM 755 C CA . LEU A 1 102 ? -7.563 2.187 4.858 1.00 95.56 102 LEU A CA 1
ATOM 756 C C . LEU A 1 102 ? -7.071 1.613 3.515 1.00 95.56 102 LEU A C 1
ATOM 758 O O . LEU A 1 102 ? -7.724 1.831 2.495 1.00 95.56 102 LEU A O 1
ATOM 762 N N . ALA A 1 103 ? -5.979 0.839 3.521 1.00 95.31 103 ALA A N 1
ATOM 763 C CA . ALA A 1 103 ? -5.454 0.122 2.356 1.00 95.31 103 ALA A CA 1
ATOM 764 C C . ALA A 1 103 ? -6.503 -0.846 1.800 1.00 95.31 103 ALA A C 1
ATOM 766 O O . ALA A 1 103 ? -6.868 -0.783 0.629 1.00 95.31 103 ALA A O 1
ATOM 767 N N . SER A 1 104 ? -7.070 -1.666 2.685 1.00 93.81 104 SER A N 1
ATOM 768 C CA . SER A 1 104 ? -8.118 -2.640 2.373 1.00 93.81 104 SER A CA 1
ATOM 769 C C . SER A 1 104 ? -9.343 -1.994 1.725 1.00 93.81 104 SER A C 1
ATOM 771 O O . SER A 1 104 ? -9.880 -2.476 0.725 1.00 93.81 104 SER A O 1
ATOM 773 N N . TRP A 1 105 ? -9.793 -0.862 2.269 1.00 93.56 105 TRP A N 1
ATOM 774 C CA . TRP A 1 105 ? -10.916 -0.117 1.714 1.00 93.56 105 TRP A CA 1
ATOM 775 C C . TRP A 1 105 ? -10.591 0.502 0.359 1.00 93.56 105 TRP A C 1
ATOM 777 O O . TRP A 1 105 ? -11.431 0.417 -0.538 1.00 93.56 105 TRP A O 1
ATOM 787 N N . ALA A 1 106 ? -9.397 1.073 0.187 1.00 93.62 106 ALA A N 1
ATOM 788 C CA . ALA A 1 106 ? -8.959 1.637 -1.085 1.00 93.62 106 ALA A CA 1
ATOM 789 C C . ALA A 1 106 ? -8.865 0.563 -2.185 1.00 93.62 106 ALA A C 1
ATOM 791 O O . ALA A 1 106 ? -9.361 0.774 -3.290 1.00 93.62 106 ALA A O 1
ATOM 792 N N . GLU A 1 107 ? -8.304 -0.606 -1.873 1.00 92.19 107 GLU A N 1
ATOM 793 C CA . GLU A 1 107 ? -8.136 -1.717 -2.818 1.00 92.19 107 GLU A CA 1
ATOM 794 C C . GLU A 1 107 ? -9.460 -2.421 -3.157 1.00 92.19 107 GLU A C 1
ATOM 796 O O . GLU A 1 107 ? -9.654 -2.874 -4.284 1.00 92.19 107 GLU A O 1
ATOM 801 N N . SER A 1 108 ? -10.405 -2.484 -2.213 1.00 91.31 108 SER A N 1
ATOM 802 C CA . SER A 1 108 ? -11.688 -3.181 -2.414 1.00 91.31 108 SER A CA 1
ATOM 803 C C . SER A 1 108 ? -12.618 -2.525 -3.444 1.00 91.31 108 SER A C 1
ATOM 805 O O . SER A 1 108 ? -13.494 -3.194 -3.998 1.00 91.31 108 SER A O 1
ATOM 807 N N . SER A 1 109 ? -12.496 -1.213 -3.684 1.00 90.62 109 SER A N 1
ATOM 808 C CA . SER A 1 109 ? -13.426 -0.482 -4.550 1.00 90.62 109 SER A CA 1
ATOM 809 C C . SER A 1 109 ? -12.866 0.850 -5.039 1.00 90.62 109 SER A C 1
ATOM 811 O O . SER A 1 109 ? -12.478 1.710 -4.250 1.00 90.62 109 SER A O 1
ATOM 813 N N . VAL A 1 110 ? -12.991 1.095 -6.348 1.00 91.56 110 VAL A N 1
ATOM 814 C CA . VAL A 1 110 ? -12.687 2.390 -6.986 1.00 91.56 110 VAL A CA 1
ATOM 815 C C . VAL A 1 110 ? -13.471 3.541 -6.341 1.00 91.56 110 VAL A C 1
ATOM 817 O O . VAL A 1 110 ? -12.967 4.656 -6.228 1.00 91.56 110 VAL A O 1
ATOM 820 N N . VAL A 1 111 ? -14.705 3.292 -5.883 1.00 92.62 111 VAL A N 1
ATOM 821 C CA . VAL A 1 111 ? -15.519 4.318 -5.207 1.00 92.62 111 VAL A CA 1
ATOM 822 C C . VAL A 1 111 ? -14.899 4.704 -3.865 1.00 92.62 111 VAL A C 1
ATOM 824 O O . VAL A 1 111 ? -14.822 5.893 -3.557 1.00 92.62 111 VAL A O 1
ATOM 827 N N . ASN A 1 112 ? -14.433 3.724 -3.088 1.00 92.94 112 ASN A N 1
ATOM 828 C CA . ASN A 1 112 ? -13.769 3.969 -1.809 1.00 92.94 112 ASN A CA 1
ATOM 829 C C . ASN A 1 112 ? -12.424 4.667 -2.026 1.00 92.94 112 ASN A C 1
ATOM 831 O O . ASN A 1 112 ? -12.171 5.680 -1.384 1.00 92.94 112 ASN A O 1
ATOM 835 N N . SER A 1 113 ? -11.621 4.206 -2.990 1.00 93.50 113 SER A N 1
ATOM 836 C CA . SER A 1 113 ? -10.350 4.847 -3.346 1.00 93.50 113 SER A CA 1
ATOM 837 C C . SER A 1 113 ? -10.537 6.330 -3.705 1.00 93.50 113 SER A C 1
ATOM 839 O O . SER A 1 113 ? -9.880 7.197 -3.131 1.00 93.50 113 SER A O 1
ATOM 841 N N . ARG A 1 114 ? -11.522 6.675 -4.551 1.00 93.00 114 ARG A N 1
ATOM 842 C CA . ARG A 1 114 ? -11.840 8.086 -4.863 1.00 93.00 114 ARG A CA 1
ATOM 843 C C . ARG A 1 114 ? -12.281 8.891 -3.646 1.00 93.00 114 ARG A C 1
ATOM 845 O O . ARG A 1 114 ? -11.923 10.063 -3.538 1.00 93.00 114 ARG A O 1
ATOM 852 N N . ARG A 1 115 ? -13.078 8.298 -2.753 1.00 94.06 115 ARG A N 1
ATOM 853 C CA . ARG A 1 115 ? -13.503 8.966 -1.513 1.00 94.06 115 ARG A CA 1
ATOM 854 C C . ARG A 1 115 ? -12.298 9.267 -0.629 1.00 94.06 115 ARG A C 1
ATOM 856 O O . ARG A 1 115 ? -12.112 10.418 -0.266 1.00 94.06 115 ARG A O 1
ATOM 863 N N . ILE A 1 116 ? -11.439 8.276 -0.392 1.00 95.06 116 ILE A N 1
ATOM 864 C CA . ILE A 1 116 ? -10.213 8.431 0.400 1.00 95.06 116 ILE A CA 1
ATOM 865 C C . ILE A 1 116 ? -9.290 9.488 -0.221 1.00 95.06 116 ILE A C 1
ATOM 867 O O . ILE A 1 116 ? -8.786 10.361 0.485 1.00 95.06 116 ILE A O 1
ATOM 871 N N . ALA A 1 117 ? -9.109 9.473 -1.543 1.00 92.94 117 ALA A N 1
ATOM 872 C CA . ALA A 1 117 ? -8.355 10.495 -2.268 1.00 92.94 117 ALA A CA 1
ATOM 873 C C . ALA A 1 117 ? -8.917 11.912 -2.037 1.00 92.94 117 ALA A C 1
ATOM 875 O O . ALA A 1 117 ? -8.160 12.859 -1.828 1.00 92.94 117 ALA A O 1
ATOM 876 N N . SER A 1 118 ? -10.246 12.049 -2.018 1.00 91.94 118 SER A N 1
ATOM 877 C CA . SER A 1 118 ? -10.939 13.336 -1.868 1.00 91.94 118 SER A CA 1
ATOM 878 C C . SER A 1 118 ? -10.974 13.856 -0.424 1.00 91.94 118 SER A C 1
ATOM 880 O O . SER A 1 118 ? -11.168 15.051 -0.223 1.00 91.94 118 SER A O 1
ATOM 882 N N . SER A 1 119 ? -10.743 13.000 0.576 1.00 92.25 119 SER A N 1
ATOM 883 C CA . SER A 1 119 ? -10.736 13.349 2.009 1.00 92.25 119 SER A CA 1
ATOM 884 C C . SER A 1 119 ? -9.406 13.940 2.508 1.00 92.25 119 SER A C 1
ATOM 886 O O . SER A 1 119 ? -9.111 13.898 3.697 1.00 92.25 119 SER A O 1
ATOM 888 N N . GLY A 1 120 ? -8.550 14.457 1.619 1.00 86.88 120 GLY A N 1
ATOM 889 C CA . GLY A 1 120 ? -7.262 15.045 2.016 1.00 86.88 120 GLY A CA 1
ATOM 890 C C . GLY A 1 120 ? -6.214 14.023 2.479 1.00 86.88 120 GLY A C 1
ATOM 891 O O . GLY A 1 120 ? -5.273 14.376 3.194 1.00 86.88 120 GLY A O 1
ATOM 892 N N . SER A 1 121 ? -6.346 12.762 2.053 1.00 89.38 121 SER A N 1
ATOM 893 C CA . SER A 1 121 ? -5.472 11.654 2.467 1.00 89.38 121 SER A CA 1
ATOM 894 C C . SER A 1 121 ? -3.991 11.871 2.156 1.00 89.38 121 SER A C 1
ATOM 896 O O . SER A 1 121 ? -3.148 11.401 2.912 1.00 89.38 121 SER A O 1
ATOM 898 N N . VAL A 1 122 ? -3.656 12.638 1.112 1.00 89.75 122 VAL A N 1
ATOM 899 C CA . VAL A 1 122 ? -2.269 12.946 0.717 1.00 89.75 122 VAL A CA 1
ATOM 900 C C . VAL A 1 122 ? -1.442 13.469 1.895 1.00 89.75 122 VAL A C 1
ATOM 902 O O . VAL A 1 122 ? -0.357 12.955 2.153 1.00 89.75 122 VAL A O 1
ATOM 905 N N . ASN A 1 123 ? -1.948 14.460 2.637 1.00 88.38 123 ASN A N 1
ATOM 906 C CA . ASN A 1 123 ? -1.203 15.068 3.744 1.00 88.38 123 ASN A CA 1
ATOM 907 C C . ASN A 1 123 ? -1.022 14.090 4.909 1.00 88.38 123 ASN A C 1
ATOM 909 O O . ASN A 1 123 ? 0.067 14.017 5.480 1.00 88.38 123 ASN A O 1
ATOM 913 N N . ALA A 1 124 ? -2.065 13.316 5.222 1.00 91.50 124 ALA A N 1
ATOM 914 C CA . ALA A 1 124 ? -2.027 12.287 6.257 1.00 91.50 124 ALA A CA 1
ATOM 915 C C . ALA A 1 124 ? -0.990 11.209 5.925 1.00 91.50 124 ALA A C 1
ATOM 917 O O . ALA A 1 124 ? -0.135 10.878 6.742 1.00 91.50 124 ALA A O 1
ATOM 918 N N . ILE A 1 125 ? -1.023 10.715 4.688 1.00 93.06 125 ILE A N 1
ATOM 919 C CA . ILE A 1 125 ? -0.095 9.710 4.180 1.00 93.06 125 ILE A CA 1
ATOM 920 C C . ILE A 1 125 ? 1.331 10.264 4.221 1.00 93.06 125 ILE A C 1
ATOM 922 O O . ILE A 1 125 ? 2.198 9.653 4.836 1.00 93.06 125 ILE A O 1
ATOM 926 N N . CYS A 1 126 ? 1.578 11.455 3.669 1.00 90.94 126 CYS A N 1
ATOM 927 C CA . CYS A 1 126 ? 2.894 12.099 3.713 1.00 90.94 126 CYS A CA 1
ATOM 928 C C . CYS A 1 126 ? 3.409 12.309 5.147 1.00 90.94 126 CYS A C 1
ATOM 930 O O . CYS A 1 126 ? 4.615 12.228 5.385 1.00 90.94 126 CYS A O 1
ATOM 932 N N . HIS A 1 127 ? 2.524 12.573 6.109 1.00 91.12 127 HIS A N 1
ATOM 933 C CA . HIS A 1 127 ? 2.891 12.659 7.518 1.00 91.12 127 HIS A CA 1
ATOM 934 C C . HIS A 1 127 ? 3.374 11.303 8.058 1.00 91.12 127 HIS A C 1
ATOM 936 O O . HIS A 1 127 ? 4.483 11.232 8.590 1.00 91.12 127 HIS A O 1
ATOM 942 N N . VAL A 1 128 ? 2.608 10.225 7.854 1.00 92.81 128 VAL A N 1
ATOM 943 C CA . VAL A 1 128 ? 2.989 8.867 8.293 1.00 92.81 128 VAL A CA 1
ATOM 944 C C . VAL A 1 128 ? 4.292 8.423 7.637 1.00 92.81 128 VAL A C 1
ATOM 946 O O . VAL A 1 128 ? 5.196 7.942 8.311 1.00 92.81 128 VAL A O 1
ATOM 949 N N . VAL A 1 129 ? 4.433 8.652 6.332 1.00 92.00 129 VAL A N 1
ATOM 950 C CA . VAL A 1 129 ? 5.643 8.357 5.555 1.00 92.00 129 VAL A CA 1
ATOM 951 C C . VAL A 1 129 ? 6.895 8.933 6.211 1.00 92.00 129 VAL A C 1
ATOM 953 O O . VAL A 1 129 ? 7.890 8.227 6.372 1.00 92.00 129 VAL A O 1
ATOM 956 N N . ARG A 1 130 ? 6.856 10.206 6.623 1.00 90.62 130 ARG A N 1
ATOM 957 C CA . ARG A 1 130 ? 7.986 10.869 7.295 1.00 90.62 130 ARG A CA 1
ATOM 958 C C . ARG A 1 130 ? 8.305 10.250 8.653 1.00 90.62 130 ARG A C 1
ATOM 960 O O . ARG A 1 130 ? 9.451 10.316 9.085 1.00 90.62 130 ARG A O 1
ATOM 967 N N . GLN A 1 131 ? 7.315 9.663 9.323 1.00 90.12 131 GLN A N 1
ATOM 968 C CA . GLN A 1 131 ? 7.515 8.974 10.596 1.00 90.12 131 GLN A CA 1
ATOM 969 C C . GLN A 1 131 ? 8.135 7.586 10.418 1.00 90.12 131 GLN A C 1
ATOM 971 O O . GLN A 1 131 ? 8.883 7.167 11.299 1.00 90.12 131 GLN A O 1
ATOM 976 N N . VAL A 1 132 ? 7.846 6.892 9.310 1.00 89.88 132 VAL A N 1
ATOM 977 C CA . VAL A 1 132 ? 8.289 5.503 9.083 1.00 89.88 132 VAL A CA 1
ATOM 978 C C . VAL A 1 132 ? 9.547 5.367 8.233 1.00 89.88 132 VAL A C 1
ATOM 980 O O . VAL A 1 132 ? 10.282 4.396 8.385 1.00 89.88 132 VAL A O 1
ATOM 983 N N . THR A 1 133 ? 9.829 6.312 7.338 1.00 83.69 133 THR A N 1
ATOM 984 C CA . THR A 1 133 ? 10.986 6.210 6.435 1.00 83.69 133 THR A CA 1
ATOM 985 C C . THR A 1 133 ? 12.286 6.235 7.244 1.00 83.69 133 THR A C 1
ATOM 987 O O . THR A 1 133 ? 12.480 7.115 8.084 1.00 83.69 133 THR A O 1
ATOM 990 N N . GLY A 1 134 ? 13.177 5.264 7.017 1.00 77.12 134 GLY A N 1
ATOM 991 C CA . GLY A 1 134 ? 14.463 5.180 7.717 1.00 77.12 134 GLY A CA 1
ATOM 992 C C . GLY A 1 134 ? 14.389 4.725 9.183 1.00 77.12 134 GLY A C 1
ATOM 993 O O . GLY A 1 134 ? 15.391 4.803 9.892 1.00 77.12 134 GLY A O 1
ATOM 994 N N . LYS A 1 135 ? 13.233 4.241 9.664 1.00 82.44 135 LYS A N 1
ATOM 995 C CA . LYS A 1 135 ? 13.093 3.635 11.007 1.00 82.44 135 LYS A CA 1
ATOM 996 C C . LYS A 1 135 ? 13.410 2.135 11.042 1.00 82.44 135 LYS A C 1
ATOM 998 O O . LYS A 1 135 ? 13.371 1.522 12.105 1.00 82.44 135 LYS A O 1
ATOM 1003 N N . GLY A 1 136 ? 13.745 1.537 9.899 1.00 78.94 136 GLY A N 1
ATOM 1004 C CA . GLY A 1 136 ? 14.098 0.124 9.801 1.00 78.94 136 GLY A CA 1
ATOM 1005 C C . GLY A 1 136 ? 12.932 -0.810 10.146 1.00 78.94 136 GLY A C 1
ATOM 1006 O O . GLY A 1 136 ? 11.759 -0.483 9.935 1.00 78.94 136 GLY A O 1
ATOM 1007 N N . ARG A 1 137 ? 13.263 -1.991 10.690 1.00 79.81 137 ARG A N 1
ATOM 1008 C CA . ARG A 1 137 ? 12.321 -3.110 10.885 1.00 79.81 137 ARG A CA 1
ATOM 1009 C C . ARG A 1 137 ? 11.112 -2.784 11.757 1.00 79.81 137 ARG A C 1
ATOM 1011 O O . ARG A 1 137 ? 10.065 -3.374 11.542 1.00 79.81 137 ARG A O 1
ATOM 1018 N N . GLU A 1 138 ? 11.206 -1.860 12.707 1.00 81.62 138 GLU A N 1
ATOM 1019 C CA . GLU A 1 138 ? 10.069 -1.522 13.581 1.00 81.62 138 GLU A CA 1
ATOM 1020 C C . GLU A 1 138 ? 8.898 -0.892 12.811 1.00 81.62 138 GLU A C 1
ATOM 1022 O O . GLU A 1 138 ? 7.754 -0.959 13.246 1.00 81.62 138 GLU A O 1
ATOM 1027 N N . SER A 1 139 ? 9.174 -0.321 11.636 1.00 88.56 139 SER A N 1
ATOM 1028 C CA . SER A 1 139 ? 8.184 0.392 10.829 1.00 88.56 139 SER A CA 1
ATOM 1029 C C . SER A 1 139 ? 7.729 -0.351 9.571 1.00 88.56 139 SER A C 1
ATOM 1031 O O . SER A 1 139 ? 6.827 0.134 8.893 1.00 88.56 139 SER A O 1
ATOM 1033 N N . HIS A 1 140 ? 8.315 -1.516 9.261 1.00 90.38 140 HIS A N 1
ATOM 1034 C CA . HIS A 1 140 ? 8.142 -2.178 7.959 1.00 90.38 140 HIS A CA 1
ATOM 1035 C C . HIS A 1 140 ? 6.674 -2.477 7.622 1.00 90.38 140 HIS A C 1
ATOM 1037 O O . HIS A 1 140 ? 6.228 -2.158 6.528 1.00 90.38 140 HIS A O 1
ATOM 1043 N N . LEU A 1 141 ? 5.890 -2.994 8.578 1.00 92.75 141 LEU A N 1
ATOM 1044 C CA . LEU A 1 141 ? 4.467 -3.276 8.360 1.00 92.75 141 LEU A CA 1
ATOM 1045 C C . LEU A 1 141 ? 3.692 -2.010 7.988 1.00 92.75 141 LEU A C 1
ATOM 1047 O O . LEU A 1 141 ? 2.891 -2.012 7.060 1.00 92.75 141 LEU A O 1
ATOM 1051 N N . LEU A 1 142 ? 3.962 -0.899 8.675 1.00 94.94 142 LEU A N 1
ATOM 1052 C CA . LEU A 1 142 ? 3.316 0.371 8.365 1.00 94.94 142 LEU A CA 1
ATOM 1053 C C . LEU A 1 142 ? 3.815 0.949 7.031 1.00 94.94 142 LEU A C 1
ATOM 1055 O O . LEU A 1 142 ? 3.016 1.518 6.295 1.00 94.94 142 LEU A O 1
ATOM 1059 N N . GLN A 1 143 ? 5.094 0.769 6.681 1.00 95.19 143 GLN A N 1
ATOM 1060 C CA . GLN A 1 143 ? 5.609 1.126 5.353 1.00 95.19 143 GLN A CA 1
ATOM 1061 C C . GLN A 1 143 ? 4.881 0.346 4.244 1.00 95.19 143 GLN A C 1
ATOM 1063 O O . GLN A 1 143 ? 4.455 0.960 3.266 1.00 95.19 143 GLN A O 1
ATOM 1068 N N . CYS A 1 144 ? 4.671 -0.966 4.418 1.00 95.44 144 CYS A N 1
ATOM 1069 C CA . CYS A 1 144 ? 3.912 -1.800 3.483 1.00 95.44 144 CYS A CA 1
ATOM 1070 C C . CYS A 1 144 ? 2.497 -1.257 3.276 1.00 95.44 144 CYS A C 1
ATOM 1072 O O . CYS A 1 144 ? 2.084 -1.030 2.140 1.00 95.44 144 CYS A O 1
ATOM 1074 N N . GLU A 1 145 ? 1.767 -1.006 4.364 1.00 96.31 145 GLU A N 1
ATOM 1075 C CA . GLU A 1 145 ? 0.387 -0.520 4.276 1.00 96.31 145 GLU A CA 1
ATOM 1076 C C . GLU A 1 145 ? 0.303 0.878 3.661 1.00 96.31 145 GLU A C 1
ATOM 1078 O O . GLU A 1 145 ? -0.583 1.155 2.856 1.00 96.31 145 GLU A O 1
ATOM 1083 N N . VAL A 1 146 ? 1.261 1.759 3.952 1.00 96.06 146 VAL A N 1
ATOM 1084 C CA . VAL A 1 146 ? 1.310 3.083 3.326 1.00 96.06 146 VAL A CA 1
ATOM 1085 C C . VAL A 1 146 ? 1.608 2.992 1.829 1.00 96.06 146 VAL A C 1
ATOM 1087 O O . VAL A 1 146 ? 0.948 3.674 1.043 1.00 96.06 146 VAL A O 1
ATOM 1090 N N . ALA A 1 147 ? 2.537 2.131 1.410 1.00 95.94 147 ALA A N 1
ATOM 1091 C CA . ALA A 1 147 ? 2.805 1.892 -0.005 1.00 95.94 147 ALA A CA 1
ATOM 1092 C C . ALA A 1 147 ? 1.570 1.320 -0.726 1.00 95.94 147 ALA A C 1
ATOM 1094 O O . ALA A 1 147 ? 1.220 1.787 -1.810 1.00 95.94 147 ALA A O 1
ATOM 1095 N N . ARG A 1 148 ? 0.848 0.386 -0.093 1.00 95.94 148 ARG A N 1
ATOM 1096 C CA . ARG A 1 148 ? -0.431 -0.141 -0.600 1.00 95.94 148 ARG A CA 1
ATOM 1097 C C . ARG A 1 148 ? -1.478 0.955 -0.782 1.00 95.94 148 ARG A C 1
ATOM 1099 O O . ARG A 1 148 ? -2.062 1.062 -1.859 1.00 95.94 148 ARG A O 1
ATOM 1106 N N . ILE A 1 149 ? -1.658 1.823 0.218 1.00 95.81 149 ILE A N 1
ATOM 1107 C CA . ILE A 1 149 ? -2.557 2.982 0.113 1.00 95.81 149 ILE A CA 1
ATOM 1108 C C . ILE A 1 149 ? -2.133 3.874 -1.062 1.00 95.81 149 ILE A C 1
ATOM 1110 O O . ILE A 1 149 ? -2.963 4.199 -1.906 1.00 95.81 149 ILE A O 1
ATOM 1114 N N . MET A 1 150 ? -0.852 4.243 -1.169 1.00 95.69 150 MET A N 1
ATOM 1115 C CA . MET A 1 150 ? -0.357 5.082 -2.271 1.00 95.69 150 MET A CA 1
ATOM 1116 C C . MET A 1 150 ? -0.629 4.464 -3.648 1.00 95.69 150 MET A C 1
ATOM 1118 O O . MET A 1 150 ? -1.074 5.168 -4.555 1.00 95.69 150 MET A O 1
ATOM 1122 N N . GLY A 1 151 ? -0.409 3.155 -3.801 1.00 94.25 151 GLY A N 1
ATOM 1123 C CA . GLY A 1 151 ? -0.721 2.434 -5.034 1.00 94.25 151 GLY A CA 1
ATOM 1124 C C . GLY A 1 151 ? -2.215 2.443 -5.353 1.00 94.25 151 GLY A C 1
ATOM 1125 O O . GLY A 1 151 ? -2.606 2.787 -6.466 1.00 94.25 151 GLY A O 1
ATOM 1126 N N . ALA A 1 152 ? -3.069 2.162 -4.368 1.00 93.81 152 ALA A N 1
ATOM 1127 C CA . ALA A 1 152 ? -4.517 2.133 -4.561 1.00 93.81 152 ALA A CA 1
ATOM 1128 C C . ALA A 1 152 ? -5.117 3.516 -4.873 1.00 93.81 152 ALA A C 1
ATOM 1130 O O . ALA A 1 152 ? -6.089 3.614 -5.627 1.00 93.81 152 ALA A O 1
ATOM 1131 N N . LEU A 1 153 ? -4.554 4.588 -4.304 1.00 93.94 153 LEU A N 1
ATOM 1132 C CA . LEU A 1 153 ? -5.024 5.963 -4.505 1.00 93.94 153 LEU A CA 1
ATOM 1133 C C . LEU A 1 153 ? -4.436 6.634 -5.746 1.00 93.94 153 LEU A C 1
ATOM 1135 O O . LEU A 1 153 ? -4.978 7.639 -6.209 1.00 93.94 153 LEU A O 1
ATOM 1139 N N . GLY A 1 154 ? -3.337 6.114 -6.292 1.00 89.88 154 GLY A N 1
ATOM 1140 C CA . GLY A 1 154 ? -2.562 6.813 -7.307 1.00 89.88 154 GLY A CA 1
ATOM 1141 C C . GLY A 1 154 ? -3.348 7.216 -8.555 1.00 89.88 154 GLY A C 1
ATOM 1142 O O . GLY A 1 154 ? -3.272 8.358 -9.003 1.00 89.88 154 GLY A O 1
ATOM 1143 N N . ALA A 1 155 ? -4.241 6.350 -9.034 1.00 83.25 155 ALA A N 1
ATOM 1144 C CA . ALA A 1 155 ? -5.124 6.664 -10.161 1.00 83.25 155 ALA A CA 1
ATOM 1145 C C . ALA A 1 155 ? -6.098 7.841 -9.905 1.00 83.25 155 ALA A C 1
ATOM 1147 O O . ALA A 1 155 ? -6.800 8.278 -10.820 1.00 83.25 155 ALA A O 1
ATOM 1148 N N . HIS A 1 156 ? -6.206 8.336 -8.669 1.00 88.56 156 HIS A N 1
ATOM 1149 C CA . HIS A 1 156 ? -7.134 9.393 -8.257 1.00 88.56 156 HIS A CA 1
ATOM 1150 C C . HIS A 1 156 ? -6.444 10.601 -7.604 1.00 88.56 156 HIS A C 1
ATOM 1152 O O . HIS A 1 156 ? -7.115 11.592 -7.327 1.00 88.56 156 HIS A O 1
ATOM 1158 N N . CYS A 1 157 ? -5.123 10.549 -7.399 1.00 84.50 157 CYS A N 1
ATOM 1159 C CA . CYS A 1 157 ? -4.341 11.583 -6.710 1.00 84.50 157 CYS A CA 1
ATOM 1160 C C . CYS A 1 157 ? -3.213 12.188 -7.564 1.00 84.50 157 CYS A C 1
ATOM 1162 O O . CYS A 1 157 ? -2.300 12.788 -6.999 1.00 84.50 157 CYS A O 1
ATOM 1164 N N . ALA A 1 158 ? -3.266 12.058 -8.897 1.00 78.88 158 ALA A N 1
ATOM 1165 C CA . ALA A 1 158 ? -2.171 12.396 -9.821 1.00 78.88 158 ALA A CA 1
ATOM 1166 C C . ALA A 1 158 ? -1.446 13.723 -9.512 1.00 78.88 158 ALA A C 1
ATOM 1168 O O . ALA A 1 158 ? -0.220 13.752 -9.460 1.00 78.88 158 ALA A O 1
ATOM 1169 N N . SER A 1 159 ? -2.188 14.788 -9.188 1.00 77.19 159 SER A N 1
ATOM 1170 C CA . SER A 1 159 ? -1.647 16.127 -8.901 1.00 77.19 159 SER A CA 1
ATOM 1171 C C . SER A 1 159 ? -0.769 16.238 -7.647 1.00 77.19 159 SER A C 1
ATOM 1173 O O . SER A 1 159 ? -0.245 17.312 -7.365 1.00 77.19 159 SER A O 1
ATOM 1175 N N . SER A 1 160 ? -0.658 15.191 -6.830 1.00 83.75 160 SER A N 1
ATOM 1176 C CA . SER A 1 160 ? 0.116 15.221 -5.581 1.00 83.75 160 SER A CA 1
ATOM 1177 C C . SER A 1 160 ? 1.075 14.044 -5.420 1.00 83.75 160 SER A C 1
ATOM 1179 O O . SER A 1 160 ? 1.776 13.958 -4.410 1.00 83.75 160 SER A O 1
ATOM 1181 N N . MET A 1 161 ? 1.147 13.158 -6.416 1.00 87.00 161 MET A N 1
ATOM 1182 C CA . MET A 1 161 ? 1.985 11.957 -6.360 1.00 87.00 161 MET A CA 1
ATOM 1183 C C . MET A 1 161 ? 3.477 12.263 -6.464 1.00 87.00 161 MET A C 1
ATOM 1185 O O . MET A 1 161 ? 4.286 11.445 -6.034 1.00 87.00 161 MET A O 1
ATOM 1189 N N . GLU A 1 162 ? 3.868 13.447 -6.953 1.00 91.56 162 GLU A N 1
ATOM 1190 C CA . GLU A 1 162 ? 5.279 13.861 -6.982 1.00 91.56 162 GLU A CA 1
ATOM 1191 C C . GLU A 1 162 ? 5.923 13.770 -5.586 1.00 91.56 162 GLU A C 1
ATOM 1193 O O . GLU A 1 162 ? 7.086 13.391 -5.448 1.00 91.56 162 GLU A O 1
ATOM 1198 N N . GLN A 1 163 ? 5.139 14.031 -4.531 1.00 91.38 163 GLN A N 1
ATOM 1199 C CA . GLN A 1 163 ? 5.599 14.015 -3.143 1.00 91.38 163 GLN A CA 1
ATOM 1200 C C . GLN A 1 163 ? 5.812 12.592 -2.611 1.00 91.38 163 GLN A C 1
ATOM 1202 O O . GLN A 1 163 ? 6.468 12.414 -1.584 1.00 91.38 163 GLN A O 1
ATOM 1207 N N . TRP A 1 164 ? 5.262 11.583 -3.290 1.00 92.56 164 TRP A N 1
ATOM 1208 C CA . TRP A 1 164 ? 5.357 10.175 -2.905 1.00 92.56 164 TRP A CA 1
ATOM 1209 C C . TRP A 1 164 ? 6.573 9.486 -3.515 1.00 92.56 164 TRP A C 1
ATOM 1211 O O . TRP A 1 164 ? 7.077 8.535 -2.925 1.00 92.56 164 TRP A O 1
ATOM 1221 N N . VAL A 1 165 ? 7.087 9.983 -4.646 1.00 93.56 165 VAL A N 1
ATOM 1222 C CA . VAL A 1 165 ? 8.173 9.335 -5.399 1.00 93.56 165 VAL A CA 1
ATOM 1223 C C . VAL A 1 165 ? 9.409 9.092 -4.534 1.00 93.56 165 VAL A C 1
ATOM 1225 O O . VAL A 1 165 ? 9.838 7.952 -4.394 1.00 93.56 165 VAL A O 1
ATOM 1228 N N . ASN A 1 166 ? 9.970 10.135 -3.916 1.00 93.06 166 ASN A N 1
ATOM 1229 C CA . ASN A 1 166 ? 11.183 9.982 -3.106 1.00 93.06 166 ASN A CA 1
ATOM 1230 C C . ASN A 1 166 ? 10.977 9.036 -1.912 1.00 93.06 166 ASN A C 1
ATOM 1232 O O . ASN A 1 166 ? 11.796 8.134 -1.735 1.00 93.06 166 ASN A O 1
ATOM 1236 N N . PRO A 1 167 ? 9.902 9.172 -1.111 1.00 93.00 167 PRO A N 1
ATOM 1237 C CA . PRO A 1 167 ? 9.625 8.194 -0.072 1.00 93.00 167 PRO A CA 1
ATOM 1238 C C . PRO A 1 167 ? 9.482 6.755 -0.557 1.00 93.00 167 PRO A C 1
ATOM 1240 O O . PRO A 1 167 ? 10.035 5.859 0.072 1.00 93.00 167 PRO A O 1
ATOM 1243 N N . LEU A 1 168 ? 8.792 6.530 -1.677 1.00 94.56 168 LEU A N 1
ATOM 1244 C CA . LEU A 1 168 ? 8.668 5.200 -2.264 1.00 94.56 168 LEU A CA 1
ATOM 1245 C C . LEU A 1 168 ? 10.041 4.656 -2.679 1.00 94.56 168 LEU A C 1
ATOM 1247 O O . LEU A 1 168 ? 10.349 3.508 -2.392 1.00 94.56 168 LEU A O 1
ATOM 1251 N N . VAL A 1 169 ? 10.917 5.475 -3.264 1.00 93.88 169 VAL A N 1
ATOM 1252 C CA . VAL A 1 169 ? 12.291 5.052 -3.588 1.00 93.88 169 VAL A CA 1
ATOM 1253 C C . VAL A 1 169 ? 13.076 4.661 -2.327 1.00 93.88 169 VAL A C 1
ATOM 1255 O O . VAL A 1 169 ? 13.765 3.641 -2.338 1.00 93.88 169 VAL A O 1
ATOM 1258 N N . PHE A 1 170 ? 12.940 5.403 -1.222 1.00 92.31 170 PHE A N 1
ATOM 1259 C CA . PHE A 1 170 ? 13.568 5.029 0.053 1.00 92.31 170 PHE A CA 1
ATOM 1260 C C . PHE A 1 170 ? 12.990 3.736 0.639 1.00 92.31 170 PHE A C 1
ATOM 1262 O O . PHE A 1 170 ? 13.755 2.876 1.063 1.00 92.31 170 PHE A O 1
ATOM 1269 N N . MET A 1 171 ? 11.667 3.553 0.612 1.00 93.38 171 MET A N 1
ATOM 1270 C CA . MET A 1 171 ? 11.031 2.311 1.070 1.00 93.38 171 MET A CA 1
ATOM 1271 C C . MET A 1 171 ? 11.428 1.109 0.204 1.00 93.38 171 MET A C 1
ATOM 1273 O O . MET A 1 171 ? 11.597 0.010 0.725 1.00 93.38 171 MET A O 1
ATOM 1277 N N . LEU A 1 172 ? 11.621 1.300 -1.106 1.00 92.81 172 LEU A N 1
ATOM 1278 C CA . LEU A 1 172 ? 12.118 0.245 -1.992 1.00 92.81 172 LEU A CA 1
ATOM 1279 C C . LEU A 1 172 ? 13.551 -0.143 -1.621 1.00 92.81 172 LEU A C 1
ATOM 1281 O O . LEU A 1 172 ? 13.875 -1.329 -1.599 1.00 92.81 172 LEU A O 1
ATOM 1285 N N . ALA A 1 173 ? 14.398 0.842 -1.309 1.00 91.25 173 ALA A N 1
ATOM 1286 C CA . ALA A 1 173 ? 15.758 0.595 -0.845 1.00 91.25 173 ALA A CA 1
ATOM 1287 C C . ALA A 1 173 ? 15.768 -0.149 0.501 1.00 91.25 173 ALA A C 1
ATOM 1289 O O . ALA A 1 173 ? 16.508 -1.122 0.642 1.00 91.25 173 ALA A O 1
ATOM 1290 N N . ASP A 1 174 ? 14.908 0.243 1.447 1.00 89.62 174 ASP A N 1
ATOM 1291 C CA . ASP A 1 174 ? 14.727 -0.446 2.732 1.00 89.62 174 ASP A CA 1
ATOM 1292 C C . ASP A 1 174 ? 14.260 -1.903 2.521 1.00 89.62 174 ASP A C 1
ATOM 1294 O O . ASP A 1 174 ? 14.822 -2.835 3.107 1.00 89.62 174 ASP A O 1
ATOM 1298 N N . GLY A 1 175 ? 13.278 -2.124 1.640 1.00 89.00 175 GLY A N 1
ATOM 1299 C CA . GLY A 1 175 ? 12.774 -3.455 1.287 1.00 89.00 175 GLY A CA 1
ATOM 1300 C C . GLY A 1 175 ? 13.832 -4.336 0.621 1.00 89.00 175 GLY A C 1
ATOM 1301 O O . GLY A 1 175 ? 14.001 -5.495 0.997 1.00 89.00 175 GLY A O 1
ATOM 1302 N N . ALA A 1 176 ? 14.615 -3.779 -0.305 1.00 88.50 176 ALA A N 1
ATOM 1303 C CA . ALA A 1 176 ? 15.727 -4.486 -0.936 1.00 88.50 176 ALA A CA 1
ATOM 1304 C C . ALA A 1 176 ? 16.824 -4.843 0.083 1.00 88.50 176 ALA A C 1
ATOM 1306 O O . ALA A 1 176 ? 17.254 -5.995 0.147 1.00 88.50 176 ALA A O 1
ATOM 1307 N N . ALA A 1 177 ? 17.223 -3.893 0.936 1.00 88.50 177 ALA A N 1
ATOM 1308 C CA . ALA A 1 177 ? 18.253 -4.097 1.956 1.00 88.50 177 ALA A CA 1
ATOM 1309 C C . ALA A 1 177 ? 17.850 -5.138 3.013 1.00 88.50 177 ALA A C 1
ATOM 1311 O O . ALA A 1 177 ? 18.697 -5.858 3.542 1.00 88.50 177 ALA A O 1
ATOM 1312 N N . THR A 1 178 ? 16.557 -5.232 3.324 1.00 87.69 178 THR A N 1
ATOM 1313 C CA . THR A 1 178 ? 16.020 -6.209 4.281 1.00 87.69 178 THR A CA 1
ATOM 1314 C C . THR A 1 178 ? 15.571 -7.518 3.639 1.00 87.69 178 THR A C 1
ATOM 1316 O O . THR A 1 178 ? 15.217 -8.444 4.369 1.00 87.69 178 THR A O 1
ATOM 1319 N N . SER A 1 179 ? 15.636 -7.621 2.305 1.00 86.88 179 SER A N 1
ATOM 1320 C CA . SER A 1 179 ? 15.086 -8.739 1.531 1.00 86.88 179 SER A CA 1
ATOM 1321 C C . SER A 1 179 ? 13.614 -9.017 1.865 1.00 86.88 179 SER A C 1
ATOM 1323 O O . SER A 1 179 ? 13.212 -10.175 1.956 1.00 86.88 179 SER A O 1
ATOM 1325 N N . ASP A 1 180 ? 12.820 -7.959 2.069 1.00 88.06 180 ASP A N 1
ATOM 1326 C CA . ASP A 1 180 ? 11.377 -8.048 2.305 1.00 88.06 180 ASP A CA 1
ATOM 1327 C C . ASP A 1 180 ? 10.620 -7.948 0.966 1.00 88.06 180 ASP A C 1
ATOM 1329 O O . ASP A 1 180 ? 10.448 -6.849 0.420 1.00 88.06 180 ASP A O 1
ATOM 1333 N N . PRO A 1 181 ? 10.154 -9.081 0.408 1.00 86.88 181 PRO A N 1
ATOM 1334 C CA . PRO A 1 181 ? 9.454 -9.086 -0.869 1.00 86.88 181 PRO A CA 1
ATOM 1335 C C . PRO A 1 181 ? 8.086 -8.402 -0.786 1.00 86.88 181 PRO A C 1
ATOM 1337 O O . PRO A 1 181 ? 7.612 -7.888 -1.797 1.00 86.88 181 PRO A O 1
ATOM 1340 N N . SER A 1 182 ? 7.454 -8.362 0.393 1.00 90.12 182 SER A N 1
ATOM 1341 C CA . SER A 1 182 ? 6.114 -7.791 0.563 1.00 90.12 182 SER A CA 1
ATOM 1342 C C . SER A 1 182 ? 6.172 -6.271 0.476 1.00 90.12 182 SER A C 1
ATOM 1344 O O . SER A 1 182 ? 5.404 -5.665 -0.275 1.00 90.12 182 SER A O 1
ATOM 1346 N N . LEU A 1 183 ? 7.135 -5.666 1.181 1.00 91.44 183 LEU A N 1
ATOM 1347 C CA . LEU A 1 183 ? 7.380 -4.228 1.113 1.00 91.44 183 LEU A CA 1
ATOM 1348 C C . LEU A 1 183 ? 7.771 -3.811 -0.300 1.00 91.44 183 LEU A C 1
ATOM 1350 O O . LEU A 1 183 ? 7.165 -2.908 -0.874 1.00 91.44 183 LEU A O 1
ATOM 1354 N N . ALA A 1 184 ? 8.752 -4.496 -0.886 1.00 89.94 184 ALA A N 1
ATOM 1355 C CA . ALA A 1 184 ? 9.210 -4.170 -2.225 1.00 89.94 184 ALA A CA 1
ATOM 1356 C C . ALA A 1 184 ? 8.089 -4.291 -3.261 1.00 89.94 184 ALA A C 1
ATOM 1358 O O . ALA A 1 184 ? 7.954 -3.401 -4.093 1.00 89.94 184 ALA A O 1
ATOM 1359 N N . HIS A 1 185 ? 7.249 -5.330 -3.187 1.00 89.62 185 HIS A N 1
ATOM 1360 C CA . HIS A 1 185 ? 6.105 -5.487 -4.083 1.00 89.62 185 HIS A CA 1
ATOM 1361 C C . HIS A 1 185 ? 5.086 -4.347 -3.931 1.00 89.62 185 HIS A C 1
ATOM 1363 O O . HIS A 1 185 ? 4.671 -3.759 -4.931 1.00 89.62 185 HIS A O 1
ATOM 1369 N N . ALA A 1 186 ? 4.718 -3.987 -2.696 1.00 93.06 186 ALA A N 1
ATOM 1370 C CA . ALA A 1 186 ? 3.800 -2.878 -2.439 1.00 93.06 186 ALA A CA 1
ATOM 1371 C C . ALA A 1 186 ? 4.343 -1.547 -2.991 1.00 93.06 186 ALA A C 1
ATOM 1373 O O . ALA A 1 186 ? 3.629 -0.802 -3.665 1.00 93.06 186 ALA A O 1
ATOM 1374 N N . VAL A 1 187 ? 5.628 -1.276 -2.756 1.00 94.31 187 VAL A N 1
ATOM 1375 C CA . VAL A 1 187 ? 6.303 -0.052 -3.202 1.00 94.31 187 VAL A CA 1
ATOM 1376 C C . VAL A 1 187 ? 6.449 -0.004 -4.720 1.00 94.31 187 VAL A C 1
ATOM 1378 O O . VAL A 1 187 ? 6.188 1.028 -5.333 1.00 94.31 187 VAL A O 1
ATOM 1381 N N . VAL A 1 188 ? 6.821 -1.121 -5.341 1.00 91.56 188 VAL A N 1
ATOM 1382 C CA . VAL A 1 188 ? 6.875 -1.280 -6.797 1.00 91.56 188 VAL A CA 1
ATOM 1383 C C . VAL A 1 188 ? 5.522 -0.973 -7.423 1.00 91.56 188 VAL A C 1
ATOM 1385 O O . VAL A 1 188 ? 5.457 -0.192 -8.368 1.00 91.56 188 VAL A O 1
ATOM 1388 N N . ASN A 1 189 ? 4.434 -1.543 -6.898 1.00 90.31 189 ASN A N 1
ATOM 1389 C CA . ASN A 1 189 ? 3.097 -1.304 -7.440 1.00 90.31 189 ASN A CA 1
ATOM 1390 C C . ASN A 1 189 ? 2.714 0.178 -7.323 1.00 90.31 189 ASN A C 1
ATOM 1392 O O . ASN A 1 189 ? 2.146 0.756 -8.255 1.00 90.31 189 ASN A O 1
ATOM 1396 N N . ALA A 1 190 ? 3.076 0.824 -6.211 1.00 94.25 190 ALA A N 1
ATOM 1397 C CA . ALA A 1 190 ? 2.872 2.255 -6.029 1.00 94.25 190 ALA A CA 1
ATOM 1398 C C . ALA A 1 190 ? 3.702 3.099 -7.013 1.00 94.25 190 ALA A C 1
ATOM 1400 O O . ALA A 1 190 ? 3.163 4.023 -7.623 1.00 94.25 190 ALA A O 1
ATOM 1401 N N . LEU A 1 191 ? 4.977 2.764 -7.234 1.00 93.94 191 LEU A N 1
ATOM 1402 C CA . LEU A 1 191 ? 5.848 3.436 -8.208 1.00 93.94 191 LEU A CA 1
ATOM 1403 C C . LEU A 1 191 ? 5.365 3.240 -9.648 1.00 93.94 191 LEU A C 1
ATOM 1405 O O . LEU A 1 191 ? 5.337 4.201 -10.413 1.00 93.94 191 LEU A O 1
ATOM 1409 N N . ALA A 1 192 ? 4.935 2.030 -10.008 1.00 90.19 192 ALA A N 1
ATOM 1410 C CA . ALA A 1 192 ? 4.347 1.747 -11.313 1.00 90.19 192 ALA A CA 1
ATOM 1411 C C . ALA A 1 192 ? 3.071 2.573 -11.527 1.00 9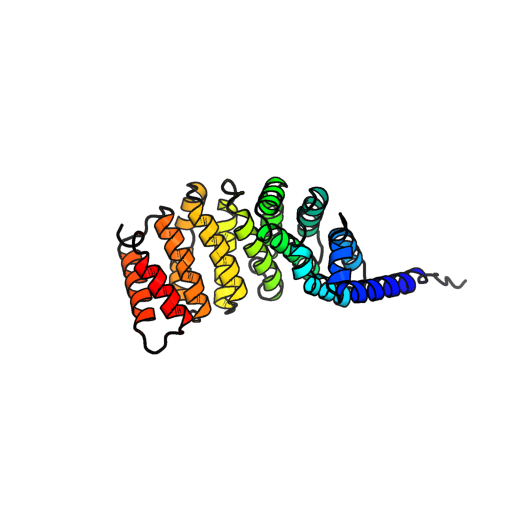0.19 192 ALA A C 1
ATOM 1413 O O . ALA A 1 192 ? 2.879 3.147 -12.597 1.00 90.19 192 ALA A O 1
ATOM 1414 N N . THR A 1 193 ? 2.244 2.719 -10.487 1.00 90.81 193 THR A N 1
ATOM 1415 C CA . THR A 1 193 ? 1.061 3.590 -10.531 1.00 90.81 193 THR A CA 1
ATOM 1416 C C . THR A 1 193 ? 1.453 5.059 -10.703 1.00 90.81 193 THR A C 1
ATOM 1418 O O . THR A 1 193 ? 0.837 5.753 -11.508 1.00 90.81 193 THR A O 1
ATOM 1421 N N . CYS A 1 194 ? 2.499 5.535 -10.012 1.00 91.31 194 CYS A N 1
ATOM 1422 C CA . CYS A 1 194 ? 3.042 6.884 -10.209 1.00 91.31 194 CYS A CA 1
ATOM 1423 C C . CYS A 1 194 ? 3.479 7.095 -11.667 1.00 91.31 194 CYS A C 1
ATOM 1425 O O . CYS A 1 194 ? 3.060 8.063 -12.301 1.00 91.31 194 CYS A O 1
ATOM 1427 N N . ALA A 1 195 ? 4.270 6.172 -12.216 1.00 89.44 195 ALA A N 1
ATOM 1428 C CA . ALA A 1 195 ? 4.779 6.247 -13.584 1.00 89.44 195 ALA A CA 1
ATOM 1429 C C . ALA A 1 195 ? 3.653 6.198 -14.632 1.00 89.44 195 ALA A C 1
ATOM 1431 O O . ALA A 1 195 ? 3.685 6.948 -15.606 1.00 89.44 195 ALA A O 1
ATOM 1432 N N . ALA A 1 196 ? 2.614 5.392 -14.402 1.00 88.12 196 ALA A N 1
ATOM 1433 C CA . ALA A 1 196 ? 1.473 5.263 -15.307 1.00 88.12 196 ALA A CA 1
ATOM 1434 C C . ALA A 1 196 ? 0.582 6.517 -15.379 1.00 88.12 196 ALA A C 1
ATOM 1436 O O . ALA A 1 196 ? -0.206 6.645 -16.314 1.00 88.12 196 ALA A O 1
ATOM 1437 N N . THR A 1 197 ? 0.689 7.455 -14.428 1.00 87.56 197 THR A N 1
ATOM 1438 C CA . THR A 1 197 ? -0.120 8.688 -14.464 1.00 87.56 197 THR A CA 1
ATOM 1439 C C . THR A 1 197 ? 0.194 9.589 -15.655 1.00 87.56 197 THR A C 1
ATOM 1441 O O . THR A 1 197 ? -0.662 10.373 -16.060 1.00 87.56 197 THR A O 1
ATOM 1444 N N . GLY A 1 198 ? 1.419 9.519 -16.192 1.00 85.06 198 GLY A N 1
ATOM 1445 C CA . GLY A 1 198 ? 1.888 10.436 -17.234 1.00 85.06 198 GLY A CA 1
ATOM 1446 C C . GLY A 1 198 ? 2.011 11.897 -16.779 1.00 85.06 198 GLY A C 1
ATOM 1447 O O . GLY A 1 198 ? 2.284 12.765 -17.605 1.00 85.06 198 GLY A O 1
ATOM 1448 N N . ASP A 1 199 ? 1.816 12.196 -15.489 1.00 89.12 199 ASP A N 1
ATOM 1449 C CA . ASP A 1 199 ? 1.864 13.568 -14.989 1.00 89.12 199 ASP A CA 1
ATOM 1450 C C . ASP A 1 199 ? 3.301 14.127 -15.073 1.00 89.12 199 ASP A C 1
ATOM 1452 O O . ASP A 1 199 ? 4.220 13.515 -14.521 1.00 89.12 199 ASP A O 1
ATOM 1456 N N . PRO A 1 200 ? 3.537 15.289 -15.718 1.00 90.19 200 PRO A N 1
ATOM 1457 C CA . PRO A 1 200 ? 4.889 15.809 -15.924 1.00 90.19 200 PRO A CA 1
ATOM 1458 C C . PRO A 1 200 ? 5.684 16.054 -14.636 1.00 90.19 200 PRO A C 1
ATOM 1460 O O . PRO A 1 200 ? 6.909 15.927 -14.643 1.00 90.19 200 PRO A O 1
ATOM 1463 N N . SER A 1 201 ? 5.016 16.414 -13.534 1.00 91.88 201 SER A N 1
ATOM 1464 C CA . SER A 1 201 ? 5.674 16.631 -12.242 1.00 91.88 201 SER A CA 1
ATOM 1465 C C . SER A 1 201 ? 6.148 15.308 -11.639 1.00 91.88 201 SER A C 1
ATOM 1467 O O . SER A 1 201 ? 7.294 15.201 -11.198 1.00 91.88 201 SER A O 1
ATOM 1469 N N . VAL A 1 202 ? 5.322 14.263 -11.750 1.00 92.00 202 VAL A N 1
ATOM 1470 C CA . VAL A 1 202 ? 5.654 12.898 -11.327 1.00 92.00 202 VAL A CA 1
ATOM 1471 C C . VAL A 1 202 ? 6.765 12.313 -12.197 1.00 92.00 202 VAL A C 1
ATOM 1473 O O . VAL A 1 202 ? 7.741 11.801 -11.652 1.00 92.00 202 VAL A O 1
ATOM 1476 N N . GLN A 1 203 ? 6.687 12.453 -13.527 1.00 90.44 203 GLN A N 1
ATOM 1477 C CA . GLN A 1 203 ? 7.748 11.991 -14.434 1.00 90.44 203 GLN A CA 1
ATOM 1478 C C . GLN A 1 203 ? 9.077 12.687 -14.142 1.00 90.44 203 GLN A C 1
ATOM 1480 O O . GLN A 1 203 ? 10.123 12.045 -14.084 1.00 90.44 203 GLN A O 1
ATOM 1485 N N . LYS A 1 204 ? 9.049 14.001 -13.885 1.00 91.38 204 LYS A N 1
ATOM 1486 C CA . LYS A 1 204 ? 10.241 14.753 -13.487 1.00 91.38 204 LYS A CA 1
ATOM 1487 C C . LYS A 1 204 ? 10.788 14.281 -12.137 1.00 91.38 204 LYS A C 1
ATOM 1489 O O . LYS A 1 204 ? 12.006 14.210 -11.979 1.00 91.38 204 LYS A O 1
ATOM 1494 N N . ALA A 1 205 ? 9.932 13.977 -11.164 1.00 93.19 205 ALA A N 1
ATOM 1495 C CA . ALA A 1 205 ? 10.357 13.446 -9.872 1.00 93.19 205 ALA A CA 1
ATOM 1496 C C . ALA A 1 205 ? 10.998 12.055 -10.019 1.00 93.19 205 ALA A C 1
ATOM 1498 O O . ALA A 1 205 ? 12.075 11.827 -9.475 1.00 93.19 205 ALA A O 1
ATOM 1499 N N . LEU A 1 206 ? 10.395 11.164 -10.815 1.00 92.44 206 LEU A N 1
ATOM 1500 C CA . LEU A 1 206 ? 10.934 9.835 -11.122 1.00 92.44 206 LEU A CA 1
ATOM 1501 C C . LEU A 1 206 ? 12.279 9.928 -11.854 1.00 92.44 206 LEU A C 1
ATOM 1503 O O . LEU A 1 206 ? 13.234 9.270 -11.443 1.00 92.44 206 LEU A O 1
ATOM 1507 N N . ALA A 1 207 ? 12.388 10.797 -12.863 1.00 90.06 207 ALA A N 1
ATOM 1508 C CA . ALA A 1 207 ? 13.615 10.997 -13.635 1.00 90.06 207 ALA A CA 1
ATOM 1509 C C . ALA A 1 207 ? 14.782 11.547 -12.793 1.00 90.06 207 ALA A C 1
ATOM 1511 O O . ALA A 1 207 ? 15.933 11.207 -13.045 1.00 90.06 207 ALA A O 1
ATOM 1512 N N . ASN A 1 208 ? 14.498 12.380 -11.784 1.00 91.44 208 ASN A N 1
ATOM 1513 C CA . ASN A 1 208 ? 15.513 12.943 -10.882 1.00 91.44 208 ASN A CA 1
ATOM 1514 C C . ASN A 1 208 ? 15.785 12.081 -9.636 1.00 91.44 208 ASN A C 1
ATOM 1516 O O . ASN A 1 208 ? 16.598 12.461 -8.792 1.00 91.44 208 ASN A O 1
ATOM 1520 N N . SER A 1 209 ? 15.088 10.957 -9.484 1.00 92.44 209 SER A N 1
ATOM 1521 C CA . SER A 1 209 ? 15.265 10.054 -8.348 1.00 92.44 209 SER A CA 1
ATOM 1522 C C . SER A 1 209 ? 16.429 9.077 -8.564 1.00 92.44 209 SER A C 1
ATOM 1524 O O . SER A 1 209 ? 16.947 8.912 -9.666 1.00 92.44 209 SER A O 1
ATOM 1526 N N . THR A 1 210 ? 16.814 8.354 -7.510 1.00 92.56 210 THR A N 1
ATOM 1527 C CA . THR A 1 210 ? 17.792 7.253 -7.579 1.00 92.56 210 THR A CA 1
ATOM 1528 C C . THR A 1 210 ? 17.161 5.912 -7.979 1.00 92.56 210 THR A C 1
ATOM 1530 O O . THR A 1 210 ? 17.721 4.858 -7.675 1.00 92.56 210 THR A O 1
ATOM 1533 N N . LEU A 1 211 ? 15.994 5.927 -8.635 1.00 92.94 211 LEU A N 1
ATOM 1534 C CA . LEU A 1 211 ? 15.234 4.718 -8.956 1.00 92.94 211 LEU A CA 1
ATOM 1535 C C . LEU A 1 211 ? 15.972 3.802 -9.941 1.00 92.94 211 LEU A C 1
ATOM 1537 O O . LEU A 1 211 ? 16.081 2.614 -9.666 1.00 92.94 211 LEU A O 1
ATOM 1541 N N . TRP A 1 212 ? 16.539 4.326 -11.033 1.00 91.62 212 TRP A N 1
ATOM 1542 C CA . TRP A 1 212 ? 17.268 3.503 -12.014 1.00 91.62 212 TRP A CA 1
ATOM 1543 C C . TRP A 1 212 ? 18.459 2.742 -11.403 1.00 91.62 212 TRP A C 1
ATOM 1545 O O . TRP A 1 212 ? 18.474 1.513 -11.501 1.00 91.62 212 TRP A O 1
ATOM 1555 N N . PRO A 1 213 ? 19.398 3.397 -10.681 1.00 93.00 213 PRO A N 1
ATOM 1556 C CA . PRO A 1 213 ? 20.457 2.678 -9.975 1.00 93.00 213 PRO A CA 1
ATOM 1557 C C . PRO A 1 213 ? 19.930 1.621 -9.000 1.00 93.00 213 PRO A C 1
ATOM 1559 O O . PRO A 1 213 ? 20.491 0.533 -8.908 1.00 93.00 213 PRO A O 1
ATOM 1562 N N . LEU A 1 214 ? 18.840 1.913 -8.284 1.00 93.75 214 LEU A N 1
ATOM 1563 C CA . LEU A 1 214 ? 18.244 0.964 -7.348 1.00 93.75 214 LEU A CA 1
ATOM 1564 C C . LEU A 1 214 ? 17.659 -0.260 -8.068 1.00 93.75 214 LEU A C 1
ATOM 1566 O O . LEU A 1 214 ? 17.870 -1.387 -7.621 1.00 93.75 214 LEU A O 1
ATOM 1570 N N . LEU A 1 215 ? 16.980 -0.064 -9.200 1.00 93.56 215 LEU A N 1
ATOM 1571 C CA . LEU A 1 215 ? 16.457 -1.157 -10.019 1.00 93.56 215 LEU A CA 1
ATOM 1572 C C . LEU A 1 215 ? 17.592 -2.009 -10.609 1.00 93.56 215 LEU A C 1
ATOM 1574 O O . LEU A 1 215 ? 17.471 -3.232 -10.631 1.00 93.56 215 LEU A O 1
ATOM 1578 N N . HIS A 1 216 ? 18.722 -1.409 -11.006 1.00 93.81 216 HIS A N 1
ATOM 1579 C CA . HIS A 1 216 ? 19.921 -2.161 -11.412 1.00 93.81 216 HIS A CA 1
ATOM 1580 C C . HIS A 1 216 ? 20.464 -3.030 -10.284 1.00 93.81 216 HIS A C 1
ATOM 1582 O O . HIS A 1 216 ? 20.786 -4.195 -10.513 1.00 93.81 216 HIS A O 1
ATOM 1588 N N . THR A 1 217 ? 20.560 -2.483 -9.072 1.00 93.56 217 THR A N 1
ATOM 1589 C CA . THR A 1 217 ? 21.006 -3.242 -7.898 1.00 93.56 217 THR A CA 1
ATOM 1590 C C . THR A 1 217 ? 20.056 -4.401 -7.612 1.00 93.56 217 THR A C 1
ATOM 1592 O O . THR A 1 217 ? 20.512 -5.528 -7.448 1.00 93.56 217 THR A O 1
ATOM 1595 N N . ILE A 1 218 ? 18.737 -4.179 -7.654 1.00 92.25 218 ILE A N 1
ATOM 1596 C CA . ILE A 1 218 ? 17.738 -5.248 -7.489 1.00 92.25 218 ILE A CA 1
ATOM 1597 C C . ILE A 1 218 ? 17.884 -6.313 -8.585 1.00 92.25 218 ILE A C 1
ATOM 1599 O O . ILE A 1 218 ? 17.838 -7.508 -8.298 1.00 92.25 218 ILE A O 1
ATOM 1603 N N . ALA A 1 219 ? 18.112 -5.906 -9.833 1.00 92.19 219 ALA A N 1
ATOM 1604 C CA . ALA A 1 219 ? 18.310 -6.830 -10.942 1.00 92.19 219 ALA A CA 1
ATOM 1605 C C . ALA A 1 219 ? 19.583 -7.685 -10.799 1.00 92.19 219 ALA A C 1
ATOM 1607 O O . ALA A 1 219 ? 19.608 -8.841 -11.222 1.00 92.19 219 ALA A O 1
ATOM 1608 N N . LYS A 1 220 ? 20.642 -7.154 -10.186 1.00 92.00 220 LYS A N 1
ATOM 1609 C CA . LYS A 1 220 ? 21.895 -7.891 -9.977 1.00 92.00 220 LYS A CA 1
ATOM 1610 C C . LYS A 1 220 ? 21.842 -8.768 -8.729 1.00 92.00 220 LYS A C 1
ATOM 1612 O O . LYS A 1 220 ? 22.157 -9.953 -8.797 1.00 92.00 220 LYS A O 1
ATOM 1617 N N . GLU A 1 221 ? 21.409 -8.196 -7.613 1.00 89.75 221 GLU A N 1
ATOM 1618 C CA . GLU A 1 221 ? 21.613 -8.744 -6.267 1.00 89.75 221 GLU A CA 1
ATOM 1619 C C . GLU A 1 221 ? 20.317 -9.221 -5.596 1.00 89.75 221 GLU A C 1
ATOM 1621 O O . GLU A 1 221 ? 20.365 -9.959 -4.614 1.00 89.75 221 GLU A O 1
ATOM 1626 N N . GLY A 1 222 ? 19.149 -8.831 -6.115 1.00 86.56 222 GLY A N 1
ATOM 1627 C CA . GLY A 1 222 ? 17.857 -9.189 -5.534 1.00 86.56 222 GLY A CA 1
ATOM 1628 C C . GLY A 1 222 ? 17.525 -10.680 -5.650 1.00 86.56 222 GLY A C 1
ATOM 1629 O O . GLY A 1 222 ? 17.961 -11.378 -6.571 1.00 86.56 222 GLY A O 1
ATOM 1630 N N . CYS A 1 223 ? 16.686 -11.175 -4.738 1.00 87.88 223 CYS A N 1
ATOM 1631 C CA . CYS A 1 223 ? 16.074 -12.497 -4.882 1.00 87.88 223 CYS A CA 1
ATOM 1632 C C . CYS A 1 223 ? 15.083 -12.523 -6.064 1.00 87.88 223 CYS A C 1
ATOM 1634 O O . CYS A 1 223 ? 14.665 -11.470 -6.558 1.00 87.88 223 CYS A O 1
ATOM 1636 N N . GLY A 1 224 ? 14.678 -13.714 -6.520 1.00 86.81 224 GLY A N 1
ATOM 1637 C CA . GLY A 1 224 ? 13.793 -13.857 -7.683 1.00 86.81 224 GLY A CA 1
ATOM 1638 C C . GLY A 1 224 ? 12.476 -13.086 -7.550 1.00 86.81 224 GLY A C 1
ATOM 1639 O O . GLY A 1 224 ? 12.054 -12.427 -8.499 1.00 86.81 224 GLY A O 1
ATOM 1640 N N . GLN A 1 225 ? 11.890 -13.040 -6.351 1.00 86.50 225 GLN A N 1
ATOM 1641 C CA . GLN A 1 225 ? 10.678 -12.260 -6.067 1.00 86.50 225 GLN A CA 1
ATOM 1642 C C . GLN A 1 225 ? 10.881 -10.746 -6.244 1.00 86.50 225 GLN A C 1
ATOM 1644 O O . GLN A 1 225 ? 10.055 -10.087 -6.875 1.00 86.50 225 GLN A O 1
ATOM 1649 N N . LEU A 1 226 ? 11.993 -10.195 -5.741 1.00 85.75 226 LEU A N 1
ATOM 1650 C CA . LEU A 1 226 ? 12.328 -8.776 -5.912 1.00 85.75 226 LEU A CA 1
ATOM 1651 C C . LEU A 1 226 ? 12.591 -8.434 -7.381 1.00 85.75 226 LEU A C 1
ATOM 1653 O O . LEU A 1 226 ? 12.138 -7.397 -7.865 1.00 85.75 226 LEU A O 1
ATOM 1657 N N . LYS A 1 227 ? 13.269 -9.328 -8.107 1.00 90.62 227 LYS A N 1
ATOM 1658 C CA . LYS A 1 227 ? 13.493 -9.187 -9.551 1.00 90.62 227 LYS A CA 1
ATOM 1659 C C . LYS A 1 227 ? 12.175 -9.171 -10.321 1.00 90.62 227 LYS A C 1
ATOM 1661 O O . LYS A 1 227 ? 11.975 -8.277 -11.136 1.00 90.62 227 LYS A O 1
ATOM 1666 N N . CYS A 1 228 ? 11.249 -10.084 -10.015 1.00 86.56 228 CYS A N 1
ATOM 1667 C CA . CYS A 1 228 ? 9.909 -10.097 -10.615 1.00 86.56 228 CYS A CA 1
ATOM 1668 C C . CYS A 1 228 ? 9.157 -8.789 -10.351 1.00 86.56 228 CYS A C 1
ATOM 1670 O O . CYS A 1 228 ? 8.520 -8.253 -11.255 1.00 86.56 228 CYS A O 1
ATOM 1672 N N . ALA A 1 229 ? 9.257 -8.259 -9.129 1.00 83.94 229 ALA A N 1
ATOM 1673 C CA . ALA A 1 229 ? 8.638 -6.991 -8.771 1.00 83.94 229 ALA A CA 1
ATOM 1674 C C . ALA A 1 229 ? 9.267 -5.804 -9.529 1.00 83.94 229 ALA A C 1
ATOM 1676 O O . ALA A 1 229 ? 8.553 -4.909 -9.949 1.00 83.94 229 ALA A O 1
ATOM 1677 N N . ALA A 1 230 ? 10.573 -5.782 -9.796 1.00 88.88 230 ALA A N 1
ATOM 1678 C CA . ALA A 1 230 ? 11.189 -4.666 -10.525 1.00 88.88 230 ALA A CA 1
ATOM 1679 C C . ALA A 1 230 ? 10.658 -4.497 -11.968 1.00 88.88 230 ALA A C 1
ATOM 1681 O O . ALA A 1 230 ? 10.601 -3.374 -12.475 1.00 88.88 230 ALA A O 1
ATOM 1682 N N . ILE A 1 231 ? 10.235 -5.587 -12.620 1.00 89.12 231 ILE A N 1
ATOM 1683 C CA . ILE A 1 231 ? 9.865 -5.606 -14.046 1.00 89.12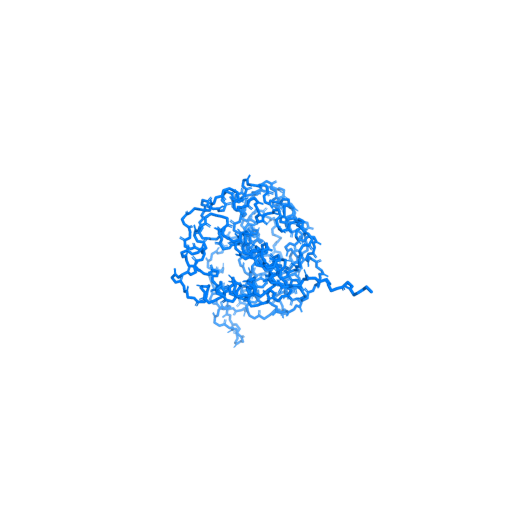 231 ILE A CA 1
ATOM 1684 C C . ILE A 1 231 ? 8.690 -4.658 -14.376 1.00 89.12 231 ILE A C 1
ATOM 1686 O O . ILE A 1 231 ? 8.852 -3.826 -15.273 1.00 89.12 231 ILE A O 1
ATOM 1690 N N . PRO A 1 232 ? 7.533 -4.703 -13.676 1.00 86.50 232 PRO A N 1
ATOM 1691 C CA . PRO A 1 232 ? 6.441 -3.754 -13.903 1.00 86.50 232 PRO A CA 1
ATOM 1692 C C . PRO A 1 232 ? 6.840 -2.280 -13.793 1.00 86.50 232 PRO A C 1
ATOM 1694 O O . PRO A 1 232 ? 6.334 -1.461 -14.556 1.00 86.50 232 PRO A O 1
ATOM 1697 N N . VAL A 1 233 ? 7.747 -1.931 -12.873 1.00 88.81 233 VAL A N 1
ATOM 1698 C CA . VAL A 1 233 ? 8.213 -0.543 -12.723 1.00 88.81 233 VAL A CA 1
ATOM 1699 C C . VAL A 1 233 ? 9.036 -0.133 -13.932 1.00 88.81 233 VAL A C 1
ATOM 1701 O O . VAL A 1 233 ? 8.758 0.913 -14.502 1.00 88.81 233 VAL A O 1
ATOM 1704 N N . VAL A 1 234 ? 9.986 -0.961 -14.372 1.00 89.38 234 VAL A N 1
ATOM 1705 C CA . VAL A 1 234 ? 10.790 -0.682 -15.574 1.00 89.38 234 VAL A CA 1
ATOM 1706 C C . VAL A 1 234 ? 9.887 -0.465 -16.793 1.00 89.38 234 VAL A C 1
ATOM 1708 O O . VAL A 1 234 ? 10.029 0.541 -17.489 1.00 89.38 234 VAL A O 1
ATOM 1711 N N . GLY A 1 235 ? 8.902 -1.346 -17.000 1.00 85.88 235 GLY A N 1
ATOM 1712 C CA . GLY A 1 235 ? 7.933 -1.204 -18.090 1.00 85.88 235 GLY A CA 1
ATOM 1713 C C . GLY A 1 235 ? 7.094 0.075 -17.987 1.00 85.88 235 GLY A C 1
ATOM 1714 O O . GLY A 1 235 ? 6.869 0.755 -18.991 1.00 85.88 235 GLY A O 1
ATOM 1715 N N . ALA A 1 236 ? 6.667 0.445 -16.775 1.00 85.62 236 ALA A N 1
ATOM 1716 C CA . ALA A 1 236 ? 5.897 1.663 -16.535 1.00 85.62 236 ALA A CA 1
ATOM 1717 C C . ALA A 1 236 ? 6.730 2.941 -16.730 1.00 85.62 236 ALA A C 1
ATOM 1719 O O . ALA A 1 236 ? 6.218 3.906 -17.288 1.00 85.62 236 ALA A O 1
ATOM 1720 N N . LEU A 1 237 ? 8.005 2.956 -16.322 1.00 85.50 237 LEU A N 1
ATOM 1721 C CA . LEU A 1 237 ? 8.911 4.093 -16.535 1.00 85.50 237 LEU A CA 1
ATOM 1722 C C . LEU A 1 237 ? 9.151 4.328 -18.030 1.00 85.50 237 LEU A C 1
ATOM 1724 O O . LEU A 1 237 ? 9.053 5.461 -18.498 1.00 85.50 237 LEU A O 1
ATOM 1728 N N . ALA A 1 238 ? 9.399 3.255 -18.781 1.00 82.56 238 ALA A N 1
ATOM 1729 C CA . ALA A 1 238 ? 9.615 3.329 -20.220 1.00 82.56 238 ALA A CA 1
ATOM 1730 C C . ALA A 1 238 ? 8.351 3.762 -20.985 1.00 82.56 238 ALA A C 1
ATOM 1732 O O . ALA A 1 238 ? 8.418 4.594 -21.887 1.00 82.56 238 ALA A O 1
ATOM 1733 N N . SER A 1 239 ? 7.179 3.261 -20.581 1.00 81.19 239 SER A N 1
ATOM 1734 C CA . SER A 1 239 ? 5.894 3.637 -21.192 1.00 81.19 239 SER A CA 1
ATOM 1735 C C . SER A 1 239 ? 5.413 5.034 -20.775 1.00 81.19 239 SER A C 1
ATOM 1737 O O . SER A 1 239 ? 4.688 5.689 -21.519 1.00 81.19 239 SER A O 1
ATOM 1739 N N . GLY A 1 240 ? 5.804 5.503 -19.586 1.00 73.19 240 GLY A N 1
ATOM 1740 C CA . GLY A 1 240 ? 5.378 6.774 -18.987 1.00 73.19 240 GLY A CA 1
ATOM 1741 C C . GLY A 1 240 ? 6.028 8.023 -19.590 1.00 73.19 240 GLY A C 1
ATOM 1742 O O . GLY A 1 240 ? 5.769 9.132 -19.123 1.00 73.19 240 GLY A O 1
ATOM 1743 N N . GLY A 1 241 ? 6.865 7.866 -20.619 1.00 70.25 241 GLY A N 1
ATOM 1744 C CA . GLY A 1 241 ? 7.541 8.977 -21.288 1.00 70.25 241 GLY A CA 1
ATOM 1745 C C . GLY A 1 241 ? 8.760 9.509 -20.532 1.00 70.25 241 GLY A C 1
ATOM 1746 O O . GLY A 1 241 ? 9.230 10.605 -20.843 1.00 70.25 241 GLY A O 1
ATOM 1747 N N . ILE A 1 242 ? 9.292 8.758 -19.559 1.00 78.81 242 ILE A N 1
ATOM 1748 C CA . ILE A 1 242 ? 10.628 9.035 -19.026 1.00 78.81 242 ILE A CA 1
ATOM 1749 C C . ILE A 1 242 ? 11.617 8.616 -20.108 1.00 78.81 242 ILE A C 1
ATOM 1751 O O . ILE A 1 242 ? 11.602 7.451 -20.500 1.00 78.81 242 ILE A O 1
ATOM 1755 N N . PRO A 1 243 ? 12.467 9.526 -20.610 1.00 72.19 243 PRO A N 1
ATOM 1756 C CA . PRO A 1 243 ? 13.449 9.170 -21.618 1.00 72.19 243 PRO A CA 1
ATOM 1757 C C . PRO A 1 243 ? 14.412 8.132 -21.036 1.00 72.19 243 PRO A C 1
ATOM 1759 O O . PRO A 1 243 ? 15.249 8.440 -20.187 1.00 72.19 243 PRO A O 1
ATOM 1762 N N . VAL A 1 244 ? 14.257 6.893 -21.492 1.00 78.31 244 VAL A N 1
ATOM 1763 C CA . VAL A 1 244 ? 15.189 5.796 -21.258 1.00 78.31 244 VAL A CA 1
ATOM 1764 C C . VAL A 1 244 ? 16.287 5.958 -22.302 1.00 78.31 244 VAL A C 1
ATOM 1766 O O . VAL A 1 244 ? 15.997 6.014 -23.494 1.00 78.31 244 VAL A O 1
ATOM 1769 N N . CYS A 1 245 ? 17.541 6.121 -21.882 1.00 83.44 245 CYS A N 1
ATOM 1770 C CA . CYS A 1 245 ? 18.637 6.138 -22.846 1.00 83.44 245 CYS A CA 1
ATOM 1771 C C . CYS A 1 245 ? 18.820 4.742 -23.460 1.00 83.44 245 CYS A C 1
ATOM 1773 O O . CYS A 1 245 ? 18.532 3.738 -22.814 1.00 83.44 245 CYS A O 1
ATOM 1775 N N . GLU A 1 246 ? 19.352 4.677 -24.681 1.00 83.75 246 GLU A N 1
ATOM 1776 C CA . GLU A 1 246 ? 19.591 3.417 -25.406 1.00 83.75 246 GLU A CA 1
ATOM 1777 C C . GLU A 1 246 ? 20.358 2.394 -24.549 1.00 83.75 246 GLU A C 1
ATOM 1779 O O . GLU A 1 246 ? 19.952 1.244 -24.436 1.00 83.75 246 GLU A O 1
ATOM 1784 N N . SER A 1 247 ? 21.374 2.844 -23.800 1.00 87.38 247 SER A N 1
ATOM 1785 C CA . SER A 1 247 ? 22.137 1.982 -22.887 1.00 87.38 247 SER A CA 1
ATOM 1786 C C . SER A 1 247 ? 21.297 1.343 -21.775 1.00 87.38 247 SER A C 1
ATOM 1788 O O . SER A 1 247 ? 21.618 0.254 -21.307 1.00 87.38 247 SER A O 1
ATOM 1790 N N . GLU A 1 248 ? 20.254 2.031 -21.313 1.00 88.69 248 GLU A N 1
ATOM 1791 C CA . GLU A 1 248 ? 19.350 1.528 -20.278 1.00 88.69 248 GLU A CA 1
ATOM 1792 C C . GLU A 1 248 ? 18.361 0.516 -20.873 1.00 88.69 248 GLU A C 1
ATOM 1794 O O . GLU A 1 248 ? 18.120 -0.538 -20.283 1.00 88.69 248 GLU A O 1
ATOM 1799 N N . ALA A 1 249 ? 17.847 0.790 -22.076 1.00 86.19 249 ALA A N 1
ATOM 1800 C CA . ALA A 1 249 ? 16.996 -0.141 -22.812 1.00 86.19 249 ALA A CA 1
ATOM 1801 C C . ALA A 1 249 ? 17.741 -1.444 -23.163 1.00 86.19 249 ALA A C 1
ATOM 1803 O O . ALA A 1 249 ? 17.202 -2.539 -22.957 1.00 86.19 249 ALA A O 1
ATOM 1804 N N . ASP A 1 250 ? 18.993 -1.337 -23.613 1.00 89.38 250 ASP A N 1
ATOM 1805 C CA . ASP A 1 250 ? 19.868 -2.476 -23.894 1.00 89.38 250 ASP A CA 1
ATOM 1806 C C . ASP A 1 250 ? 20.129 -3.296 -22.629 1.00 89.38 250 ASP A C 1
ATOM 1808 O O . ASP A 1 250 ? 19.906 -4.509 -22.621 1.00 89.38 250 ASP A O 1
ATOM 1812 N N . TYR A 1 251 ? 20.502 -2.633 -21.526 1.00 92.38 251 TYR A N 1
ATOM 1813 C CA . TYR A 1 251 ? 20.746 -3.295 -20.245 1.00 92.38 251 TYR A CA 1
ATOM 1814 C C . TYR A 1 251 ? 19.545 -4.131 -19.786 1.00 92.38 251 TYR A C 1
ATOM 1816 O O . TYR A 1 251 ? 19.702 -5.304 -19.430 1.00 92.38 251 TYR A O 1
ATOM 1824 N N . TRP A 1 252 ? 18.335 -3.561 -19.793 1.00 91.06 252 TRP A N 1
ATOM 1825 C CA . TRP A 1 252 ? 17.140 -4.294 -19.367 1.00 91.06 252 TRP A CA 1
ATOM 1826 C C . TRP A 1 252 ? 16.752 -5.387 -20.352 1.00 91.06 252 TRP A C 1
ATOM 1828 O O . TRP A 1 252 ? 16.338 -6.463 -19.922 1.00 91.06 252 TRP A O 1
ATOM 1838 N N . THR A 1 253 ? 16.934 -5.169 -21.654 1.00 89.62 253 THR A N 1
ATOM 1839 C CA . THR A 1 253 ? 16.690 -6.206 -22.662 1.00 89.62 253 THR A CA 1
ATOM 1840 C C . THR A 1 253 ? 17.601 -7.413 -22.441 1.00 89.62 253 THR A C 1
ATOM 1842 O O . THR A 1 253 ? 17.110 -8.543 -22.387 1.00 89.62 253 THR A O 1
ATOM 1845 N N . GLU A 1 254 ? 18.904 -7.192 -22.261 1.00 91.44 254 GLU A N 1
ATOM 1846 C CA . GLU A 1 254 ? 19.877 -8.252 -21.979 1.00 91.44 254 GLU A CA 1
ATOM 1847 C C . GLU A 1 254 ? 19.600 -8.941 -20.643 1.00 91.44 254 GLU A C 1
ATOM 1849 O O . GLU A 1 254 ? 19.612 -10.169 -20.566 1.00 91.44 254 GLU A O 1
ATOM 1854 N N . THR A 1 255 ? 19.283 -8.167 -19.603 1.00 92.06 255 THR A N 1
ATOM 1855 C CA . THR A 1 255 ? 18.971 -8.691 -18.267 1.00 92.06 255 THR A CA 1
ATOM 1856 C C . THR A 1 255 ? 17.754 -9.617 -18.305 1.00 92.06 255 THR A C 1
ATOM 1858 O O . THR A 1 255 ? 17.822 -10.747 -17.821 1.00 92.06 255 THR A O 1
ATOM 1861 N N . LEU A 1 256 ? 16.655 -9.177 -18.928 1.00 89.62 256 LEU A N 1
ATOM 1862 C CA . LEU A 1 256 ? 15.431 -9.971 -19.051 1.00 89.62 256 LEU A CA 1
ATOM 1863 C C . LEU A 1 256 ? 15.660 -11.230 -19.900 1.00 89.62 256 LEU A C 1
ATOM 1865 O O . LEU A 1 256 ? 15.192 -12.306 -19.534 1.00 89.62 256 LEU A O 1
ATOM 1869 N N . LEU A 1 257 ? 16.409 -11.130 -21.006 1.00 88.56 257 LEU A N 1
ATOM 1870 C CA . LEU A 1 257 ? 16.777 -12.292 -21.826 1.00 88.56 257 LEU A CA 1
ATOM 1871 C C . LEU A 1 257 ? 17.645 -13.289 -21.048 1.00 88.56 257 LEU A C 1
ATOM 1873 O O . LEU A 1 257 ? 17.426 -14.501 -21.134 1.00 88.56 257 LEU A O 1
ATOM 1877 N N . GLY A 1 258 ? 18.597 -12.788 -20.260 1.00 90.12 258 GLY A N 1
ATOM 1878 C CA . GLY A 1 258 ? 19.426 -13.597 -19.373 1.00 90.12 258 GLY A CA 1
ATOM 1879 C C . GLY A 1 258 ? 18.594 -14.345 -18.333 1.00 90.12 258 GLY A C 1
ATOM 1880 O O . GLY A 1 258 ? 18.841 -15.521 -18.080 1.00 90.12 258 GLY A O 1
ATOM 1881 N N . TRP A 1 259 ? 17.554 -13.712 -17.784 1.00 90.88 259 TRP A N 1
ATOM 1882 C CA . TRP A 1 259 ? 16.635 -14.369 -16.852 1.00 90.88 259 TRP A CA 1
ATOM 1883 C C . TRP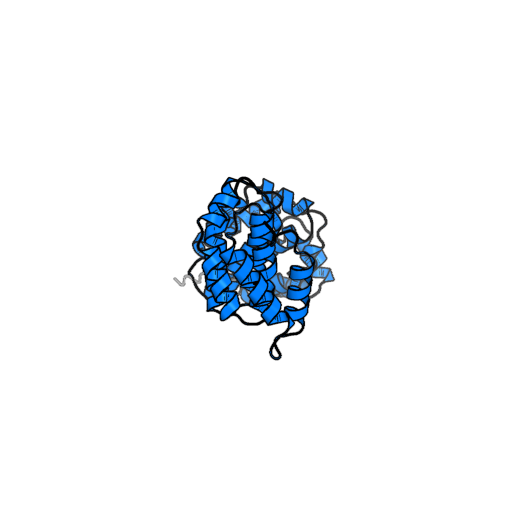 A 1 259 ? 15.732 -15.411 -17.510 1.00 90.88 259 TRP A C 1
ATOM 1885 O O . TRP A 1 259 ? 15.444 -16.417 -16.879 1.00 90.88 259 TRP A O 1
ATOM 1895 N N . VAL A 1 260 ? 15.307 -15.220 -18.762 1.00 87.69 260 VAL A N 1
ATOM 1896 C CA . VAL A 1 260 ? 14.506 -16.226 -19.491 1.00 87.69 260 VAL A CA 1
ATOM 1897 C C . VAL A 1 260 ? 15.334 -17.457 -19.869 1.00 87.69 260 VAL A C 1
ATOM 1899 O O . VAL A 1 260 ? 14.815 -18.569 -19.895 1.00 87.69 260 VAL A O 1
ATOM 1902 N N . THR A 1 261 ? 16.611 -17.263 -20.201 1.00 87.75 261 THR A N 1
ATOM 1903 C CA . THR A 1 261 ? 17.479 -18.327 -20.740 1.00 87.75 261 THR A CA 1
ATOM 1904 C C . THR A 1 261 ? 18.392 -18.978 -19.701 1.00 87.75 261 THR A C 1
ATOM 1906 O O . THR A 1 261 ? 18.975 -20.027 -19.974 1.00 87.75 261 THR A O 1
ATOM 1909 N N . GLY A 1 262 ? 18.541 -18.375 -18.521 1.00 83.06 262 GLY A N 1
ATOM 1910 C CA . GLY A 1 262 ? 19.436 -18.852 -17.473 1.00 83.06 262 GLY A CA 1
ATOM 1911 C C . GLY A 1 262 ? 18.925 -20.108 -16.765 1.00 83.06 262 GLY A C 1
ATOM 1912 O O . GLY A 1 262 ? 17.760 -20.194 -16.397 1.00 83.06 262 GLY A O 1
ATOM 1913 N N . ASN A 1 263 ? 19.823 -21.057 -16.490 1.00 62.84 263 ASN A N 1
ATOM 1914 C CA . ASN A 1 263 ? 19.502 -22.326 -15.819 1.00 62.84 263 ASN A CA 1
ATOM 1915 C C . ASN A 1 263 ? 19.132 -22.186 -14.326 1.00 62.84 263 ASN A C 1
ATOM 1917 O O . ASN A 1 263 ? 18.673 -23.149 -13.722 1.00 62.84 263 ASN A O 1
ATOM 1921 N N . GLU A 1 264 ? 19.356 -21.014 -13.724 1.00 61.97 264 GLU A N 1
ATOM 1922 C CA . GLU A 1 264 ? 19.095 -20.724 -12.302 1.00 61.97 264 GLU A CA 1
ATOM 1923 C C . GLU A 1 264 ? 17.837 -19.863 -12.091 1.00 61.97 264 GLU A C 1
ATOM 1925 O O . GLU A 1 264 ? 17.638 -19.282 -11.024 1.00 61.97 264 GLU A O 1
ATOM 1930 N N . SER A 1 265 ? 17.001 -19.723 -13.118 1.00 68.12 265 SER A N 1
ATOM 1931 C CA . SER A 1 265 ? 15.849 -18.828 -13.079 1.00 68.12 265 SER A CA 1
ATOM 1932 C C . SER A 1 265 ? 14.616 -19.506 -12.471 1.00 68.12 265 SER A C 1
ATOM 1934 O O . SER A 1 265 ? 14.228 -20.610 -12.841 1.00 68.12 265 SER A O 1
ATOM 1936 N N . GLU A 1 266 ? 13.998 -18.835 -11.499 1.00 82.81 266 GLU A N 1
ATOM 1937 C CA . GLU A 1 266 ? 12.716 -19.246 -10.923 1.00 82.81 266 GLU A CA 1
ATOM 1938 C C . GLU A 1 266 ? 11.600 -19.129 -11.980 1.00 82.81 266 GLU A C 1
ATOM 1940 O O . GLU A 1 266 ? 11.556 -18.141 -12.716 1.00 82.81 266 GLU A O 1
ATOM 1945 N N . ASP A 1 267 ? 10.647 -20.070 -12.011 1.00 84.38 267 ASP A N 1
ATOM 1946 C CA . ASP A 1 267 ? 9.543 -20.097 -12.994 1.00 84.38 267 ASP A CA 1
ATOM 1947 C C . ASP A 1 267 ? 8.785 -18.759 -13.091 1.00 84.38 267 ASP A C 1
ATOM 1949 O O . ASP A 1 267 ? 8.404 -18.311 -14.175 1.00 84.38 267 ASP A O 1
ATOM 1953 N N . CYS A 1 268 ? 8.600 -18.084 -11.951 1.00 82.44 268 CYS A N 1
ATOM 1954 C CA . CYS A 1 268 ? 7.955 -16.773 -11.877 1.00 82.44 268 CYS A CA 1
ATOM 1955 C C . CYS A 1 268 ? 8.749 -15.693 -12.631 1.00 82.44 268 CYS A C 1
ATOM 1957 O O . CYS A 1 268 ? 8.172 -14.870 -13.350 1.00 82.44 268 CYS A O 1
ATOM 1959 N N . LEU A 1 269 ? 10.079 -15.721 -12.513 1.00 84.50 269 LEU A N 1
ATOM 1960 C CA . LEU A 1 269 ? 10.968 -14.762 -13.158 1.00 84.50 269 LEU A CA 1
ATOM 1961 C C . LEU A 1 269 ? 11.000 -14.982 -14.669 1.00 84.50 269 LEU A C 1
ATOM 1963 O O . LEU A 1 269 ? 10.917 -14.010 -15.421 1.00 84.50 269 LEU A O 1
ATOM 1967 N N . VAL A 1 270 ? 11.031 -16.241 -15.113 1.00 85.69 270 VAL A N 1
ATOM 1968 C CA . VAL A 1 270 ? 10.946 -16.599 -16.536 1.00 85.69 270 VAL A CA 1
ATOM 1969 C C . VAL A 1 270 ? 9.624 -16.123 -17.130 1.00 85.69 270 VAL A C 1
ATOM 1971 O O . VAL A 1 270 ? 9.623 -15.442 -18.157 1.00 85.69 270 VAL A O 1
ATOM 1974 N N . ALA A 1 271 ? 8.497 -16.423 -16.477 1.00 85.00 271 ALA A N 1
ATOM 1975 C CA . ALA A 1 271 ? 7.173 -16.033 -16.956 1.00 85.00 271 ALA A CA 1
ATOM 1976 C C . ALA A 1 271 ? 7.020 -14.505 -17.049 1.00 85.00 271 ALA A C 1
ATOM 1978 O O . ALA A 1 271 ? 6.608 -13.985 -18.088 1.00 85.00 271 ALA A O 1
ATOM 1979 N N . THR A 1 272 ? 7.413 -13.780 -15.996 1.00 83.38 272 THR A N 1
ATOM 1980 C CA . THR A 1 272 ? 7.299 -12.313 -15.936 1.00 83.38 272 THR A CA 1
ATOM 1981 C C . THR A 1 272 ? 8.212 -11.638 -16.962 1.00 83.38 272 THR A C 1
ATOM 1983 O O . THR A 1 272 ? 7.785 -10.725 -17.668 1.00 83.38 272 THR A O 1
ATOM 1986 N N . SER A 1 273 ? 9.446 -12.127 -17.116 1.00 82.69 273 SER A N 1
ATOM 1987 C CA . SER A 1 273 ? 10.404 -11.598 -18.098 1.00 82.69 273 SER A CA 1
ATOM 1988 C C . SER A 1 273 ? 9.961 -11.876 -19.533 1.00 82.69 273 SER A C 1
ATOM 1990 O O . SER A 1 273 ? 10.063 -11.003 -20.392 1.00 82.69 273 SER A O 1
ATOM 1992 N N . THR A 1 274 ? 9.406 -13.062 -19.793 1.00 84.19 274 THR A N 1
ATOM 1993 C CA . THR A 1 274 ? 8.854 -13.418 -21.108 1.00 84.19 274 THR A CA 1
ATOM 1994 C C . THR A 1 274 ? 7.685 -12.508 -21.471 1.00 84.19 274 THR A C 1
ATOM 1996 O O . THR A 1 274 ? 7.632 -11.997 -22.588 1.00 84.19 274 THR A O 1
ATOM 1999 N N . ALA A 1 275 ? 6.773 -12.251 -20.527 1.00 84.00 275 ALA A N 1
ATOM 2000 C CA . ALA A 1 275 ? 5.658 -11.332 -20.736 1.00 84.00 275 ALA A CA 1
ATOM 2001 C C . ALA A 1 275 ? 6.142 -9.899 -21.022 1.00 84.00 275 ALA A C 1
ATOM 2003 O O . ALA A 1 275 ? 5.660 -9.261 -21.959 1.00 84.00 275 ALA A O 1
ATOM 2004 N N . ALA A 1 276 ? 7.138 -9.418 -20.274 1.00 82.12 276 ALA A N 1
ATOM 2005 C CA . ALA A 1 276 ? 7.735 -8.100 -20.477 1.00 82.12 276 ALA A CA 1
ATOM 2006 C C . ALA A 1 276 ? 8.407 -7.963 -21.855 1.00 82.12 276 ALA A C 1
ATOM 2008 O O . ALA A 1 276 ? 8.183 -6.975 -22.552 1.00 82.12 276 ALA A O 1
ATOM 2009 N N . LEU A 1 277 ? 9.168 -8.977 -22.282 1.00 83.25 277 LEU A N 1
ATOM 2010 C CA . LEU A 1 277 ? 9.809 -9.019 -23.600 1.00 83.25 277 LEU A CA 1
ATOM 2011 C C . LEU A 1 277 ? 8.805 -9.173 -24.751 1.00 83.25 277 LEU A C 1
ATOM 2013 O O . LEU A 1 277 ? 9.076 -8.707 -25.855 1.00 83.25 277 LEU A O 1
ATOM 2017 N N . ALA A 1 278 ? 7.666 -9.830 -24.528 1.00 84.00 278 ALA A N 1
ATOM 2018 C CA . ALA A 1 278 ? 6.604 -9.937 -25.526 1.00 84.00 278 ALA A CA 1
ATOM 2019 C C . ALA A 1 278 ? 5.872 -8.599 -25.722 1.00 84.00 278 ALA A C 1
ATOM 2021 O O . ALA A 1 278 ? 5.502 -8.260 -26.843 1.00 84.00 278 ALA A O 1
ATOM 2022 N N . GLY A 1 279 ? 5.719 -7.810 -24.655 1.00 74.25 279 GLY A N 1
ATOM 2023 C CA . GLY A 1 279 ? 5.115 -6.474 -24.680 1.00 74.25 279 GLY A CA 1
ATOM 2024 C C . GLY A 1 279 ? 6.051 -5.350 -25.140 1.00 74.25 279 GLY A C 1
ATOM 2025 O O . GLY A 1 279 ? 5.830 -4.209 -24.754 1.00 74.25 279 GLY A O 1
ATOM 2026 N N . LYS A 1 280 ? 7.096 -5.662 -25.920 1.00 62.38 280 LYS A N 1
ATOM 2027 C CA . LYS A 1 280 ? 8.296 -4.853 -26.235 1.00 62.38 280 LYS A CA 1
ATOM 2028 C C . LYS A 1 280 ? 8.100 -3.463 -26.860 1.00 62.38 280 LYS A C 1
ATOM 2030 O O . LYS A 1 280 ? 9.093 -2.836 -27.220 1.00 62.38 280 LYS A O 1
ATOM 2035 N N . GLU A 1 281 ? 6.879 -2.958 -26.981 1.00 59.50 281 GLU A N 1
ATOM 2036 C CA . GLU A 1 281 ? 6.608 -1.631 -27.550 1.00 59.50 281 GLU A CA 1
ATOM 2037 C C . GLU A 1 281 ? 7.330 -0.497 -26.794 1.00 59.50 281 GLU A C 1
ATOM 2039 O O . GLU A 1 281 ? 7.588 0.549 -27.375 1.00 59.50 281 GLU A O 1
ATOM 2044 N N . TRP A 1 282 ? 7.736 -0.720 -25.538 1.00 63.81 282 TRP A N 1
ATOM 2045 C CA . TRP A 1 282 ? 8.413 0.263 -24.684 1.00 63.81 282 TRP A CA 1
ATOM 2046 C C . TRP A 1 282 ? 9.954 0.168 -24.652 1.00 63.81 282 TRP A C 1
ATOM 2048 O O . TRP A 1 282 ? 10.585 1.008 -24.021 1.00 63.81 282 TRP A O 1
ATOM 2058 N N . LEU A 1 283 ? 10.579 -0.816 -25.319 1.00 57.22 283 LEU A N 1
ATOM 2059 C CA . LEU A 1 283 ? 12.052 -0.986 -25.365 1.00 57.22 283 LEU A CA 1
ATOM 2060 C C . LEU A 1 283 ? 12.683 -0.602 -26.716 1.00 57.22 283 LEU A C 1
ATOM 2062 O O . LEU A 1 283 ? 13.883 -0.777 -26.890 1.00 57.22 283 LEU A O 1
ATOM 2066 N N . ILE A 1 284 ? 11.889 -0.137 -27.687 1.00 52.53 284 ILE A N 1
ATOM 2067 C CA . ILE A 1 284 ? 12.330 0.111 -29.078 1.00 52.53 284 ILE A CA 1
ATOM 2068 C C . ILE A 1 284 ? 12.365 1.627 -29.401 1.00 52.53 284 ILE A C 1
ATOM 2070 O O . ILE A 1 284 ? 12.396 2.016 -30.565 1.00 52.53 284 ILE A O 1
ATOM 2074 N N . CYS A 1 285 ? 12.342 2.497 -28.387 1.00 48.59 285 CYS A N 1
ATOM 2075 C CA . CYS A 1 285 ? 12.386 3.954 -28.570 1.00 48.59 285 CYS A CA 1
ATOM 2076 C C . CYS A 1 285 ? 13.811 4.487 -28.743 1.00 48.59 285 CYS A C 1
ATOM 2078 O O . CYS A 1 285 ? 14.663 4.147 -27.895 1.00 48.59 285 CYS A O 1
#

Sequence (285 aa):
MLRVATEEPESVQQAHAEATMVNLLSNDSTAAAVLQRPGAVMRLLHCAATSSDCQALIRALLTALPVAHSQKAVTADDIEGLLEFLQSEHTMELKHVAASYLASWAESSVVNSRRIASSGSVNAICHVVRQVTGKGRESHLLQCEVARIMGALGAHCASSMEQWVNPLVFMLADGAATSDPSLAHAVVNALATCAATGDPSVQKALANSTLWPLLHTIAKEGCGQLKCAAIPVVGALASGGIPVCESEADYWTETLLGWVTGNESEDCLVATSTAALAGKEWLIC

InterPro domains:
  IPR011989 Armadillo-like helical [G3DSA:1.25.10.10] (2-252)
  IPR016024 Armadillo-type fold [SSF48371] (10-245)

Organism: NCBI:txid121088